Protein 1TXD (pdb70)

Secondary structure (DSSP, 8-state):
---HHHHS-HHHHTTS-HHHHHHHHHHHHHHHHHHHHHHHHHHIIIIIIIHHHHHT-S-HHHHHHHHTTHHHHHHHHHHHHHHHHHHHTT-TT------HHHHHHHHSTHHHHHHHHHHHHHHHTHHHHHHHHHHHHHH-HHHHHHHHHHHHSGGGTT--HHHHTTHHHHHHHHHHHHHHHHHHT--SHHHHHHHHHHHHHHHHHHHHHHHHHHHHHHHHHHHHHHHHEE-----HHHHT--GGGS-EEEEEEEEEESSSS-B--EEEEEESSEEEEEEEETTEEE------SEEEGGGEEEEE-----EEEEEEE-SS-EEEEEEE-SSHHHHHHHHHHHHHHHHHHHHH-

Nearest PDB structures (foldseek):
  1txd-assembly1_A  TM=1.003E+00  e=5.200E-54  Homo sapiens
  1x86-assembly4_G  TM=7.718E-01  e=5.142E-37  Homo sapiens
  3p6a-assembly2_B  TM=7.863E-01  e=1.132E-30  Homo sapiens
  3odx-assembly2_B  TM=8.035E-01  e=1.176E-29  Homo sapiens
  3odw-assembly2_B  TM=8.160E-01  e=1.329E-27  Homo sapiens

Radius of gyration: 27.42 Å; Cα contacts (8 Å, |Δi|>4): 479; chains: 1; bounding box: 71×56×65 Å

Organism: Homo sapiens (NCBI:txid9606)

CATH classification: 1.20.900.10 (+1 more: 2.30.29.30)

GO terms:
  GO:0005515 protein binding (F, IPI)
  GO:0005737 cytoplasm (C, IDA)
  GO:0001664 G protein-coupled receptor binding (F, IDA)
  GO:0007186 G protein-coupled receptor signaling pathway (P, IDA)
  GO:0005085 guanyl-nucleotide exchange factor activity (F, IDA)
  GO:0160221 Rho-activating G protein-coupled receptor signaling pathway (P, IDA)
  GO:0005085 guanyl-nucleotide exchange factor activity (F, TAS)
  GO:0005829 cytosol (C, TAS)
  GO:0051056 regulation of small GTPase mediated signal transduction (P, TAS)
  GO:0070062 extracellular exosome (C, HDA)

InterPro domains:
  IPR000219 Dbl homology domain [PF00621] (791-975)
  IPR000219 Dbl homology domain [PS50010] (787-977)
  IPR000219 Dbl homology domain [SM00325] (791-976)
  IPR000219 Dbl homology domain [cd00160] (788-975)
  IPR001331 Guanine-nucleotide dissociation stimulator, CDC24, conserved site [PS00741] (926-951)
  IPR001478 PDZ domain [PF00595] (75-145)
  IPR001478 PDZ domain [PS50106] (72-136)
  IPR001478 PDZ domain [SM00228] (80-148)
  IPR001849 Pleckstrin homology domain [PS50003] (1019-1132)
  IPR001849 Pleckstrin homology domain [SM00233] (1020-1134)
  IPR011993 PH-like domain superfamily [G3DSA:2.30.29.30] (997-1142)
  IPR015212 Regulator of G protein signalling-like domain [PF09128] (368-558)
  IPR035899 Dbl homology (DH) domain superfamily [G3DSA:1.20.900.10] (764-996)
  IPR035899 Dbl homology (DH) domain superfamily [SSF48065] (767-996)
  IPR036034 PDZ superfamily [G3DSA:2.30.42.10] (64-151)
  IPR036034 PDZ superfamily [SSF50156] (69-149)
  IPR036305 RGS domain superfamily [SSF48097] (370-558)
  IPR037801 ARHGEF12, PH domain [cd13390] (995-1132)
  IPR037884 LARG, RGS domain [cd08754] (349-570)
  IPR041020 ARHGEF1-like, PH domain [PF17838] (1005-1129)

Sequence (352 aa):
PPNWQQLVSREVLLGLKPCEIKRQEVINELFYTERAHVRTLKVLDQVFYQRVSREGILSPSELRKIFSNLEDILQLHIGLNEQMKAVRKRNETSVIDQIGEDLLTWFSGPGEEKLKHAAATFCSNQPFALEMIKSRQKKDSRFQTFVQDAESNPLCRRLQLKDIIPTQMQRLTKYPLLLDNIAKYTEWPTEREKVKKAADHCRQILNFVNQAVKEAENKQRLEDYQRRLDTSSLVEELRNLDLTKRKMIHEGPLVWKVNRDKTIDLYTLLLEDILVLLQKQDDRLVLRCTFSPVIKLSTVLVRQVATNKALFVISMSDNGAQIYELVAQTVSEKTVWQDLICRMAASVKEQS

B-factor: mean 38.57, std 18.22, range [8.93, 84.12]

Foldseek 3Di:
DQFQVVQADVVVVVVDDPLLVLLLRLLSVVLRVLVVLLLLLVLCVVLPLVVCVVVVQDDPVLSCLQCNLSVLVNVLSVVLSVLSVVQQVPDSRSRGDFCLVVLCVCQHDPNVVSLLVSLLRLQLSLVSNLVSLVVCCVPPPVSVVSQVVSCVPCSVVNPGSNRSSCSSLVVLVPQLVSLVSSLVSDDDPVRSVSSNVSSVSSVVSNVSSVVSNVQSVQLVVLVLQQVQEDEPPQVVCQSPPRLNVWTWDDWDWKKWCPDPVDIATWIWTDTLFWIATWHCDPSHTYFDDVDGRIAGLLAWDWDADPVARWIWTWGDDPVGIDTITIGDDDNVVSVVVNVVSCVSSVVVNVVD

Structure (mmCIF, N/CA/C/O backbone):
data_1TXD
#
_entry.id   1TXD
#
_cell.length_a   193.606
_cell.length_b   45.859
_cell.length_c   74.730
_cell.angle_alpha   90.00
_cell.angle_beta   107.49
_cell.angle_gamma   90.00
#
_symmetry.space_group_name_H-M   'C 1 2 1'
#
loop_
_entity.id
_entity.type
_entity.pdbx_description
1 polymer 'Rho guanine nucleotide exchange factor 12'
2 water water
#
loop_
_atom_site.group_PDB
_atom_site.id
_atom_site.type_symbol
_atom_site.label_atom_id
_atom_site.label_alt_id
_atom_site.label_comp_id
_atom_site.label_asym_id
_atom_site.label_entity_id
_atom_site.label_seq_id
_atom_site.pdbx_PDB_ins_code
_atom_site.Cartn_x
_atom_site.Cartn_y
_atom_site.Cartn_z
_atom_site.occupancy
_atom_site.B_iso_or_equiv
_atom_site.auth_seq_id
_atom_site.auth_comp_id
_atom_site.auth_asym_id
_atom_site.auth_atom_id
_atom_site.pdbx_PDB_model_num
ATOM 1 N N . PRO A 1 3 ? 55.155 28.596 5.809 1.00 74.20 766 PRO A N 1
ATOM 2 C CA . PRO A 1 3 ? 54.883 29.135 4.437 1.00 74.49 766 PRO A CA 1
ATOM 3 C C . PRO A 1 3 ? 53.388 29.456 4.223 1.00 74.95 766 PRO A C 1
ATOM 4 O O . PRO A 1 3 ? 52.582 28.960 5.021 1.00 75.12 766 PRO A O 1
ATOM 8 N N . PRO A 1 4 ? 53.027 30.273 3.218 1.00 75.42 767 PRO A N 1
ATOM 9 C CA . PRO A 1 4 ? 51.626 30.695 3.002 1.00 75.51 767 PRO A CA 1
ATOM 10 C C . PRO A 1 4 ? 50.783 29.957 1.920 1.00 75.07 767 PRO A C 1
ATOM 11 O O . PRO A 1 4 ? 49.680 29.529 2.262 1.00 75.41 767 PRO A O 1
ATOM 15 N N . ASN A 1 5 ? 51.250 29.855 0.670 1.00 74.40 768 ASN A N 1
ATOM 16 C CA . ASN A 1 5 ? 50.504 29.172 -0.408 1.00 73.66 768 ASN A CA 1
ATOM 17 C C . ASN A 1 5 ? 50.796 27.683 -0.375 1.00 72.65 768 ASN A C 1
ATOM 18 O O . ASN A 1 5 ? 51.875 27.276 0.073 1.00 73.14 768 ASN A O 1
ATOM 23 N N . TRP A 1 6 ? 49.845 26.876 -0.849 1.00 70.99 769 TRP A N 1
ATOM 24 C CA . TRP A 1 6 ? 50.009 25.423 -0.867 1.00 69.23 769 TRP A CA 1
ATOM 25 C C . TRP A 1 6 ? 50.944 24.896 -1.965 1.00 68.97 769 TRP A C 1
ATOM 26 O O . TRP A 1 6 ? 51.816 24.060 -1.694 1.00 68.76 769 TRP A O 1
ATOM 37 N N . GLN A 1 7 ? 50.718 25.349 -3.202 1.00 68.53 770 GLN A N 1
ATOM 38 C CA . GLN A 1 7 ? 51.469 24.881 -4.387 1.00 68.27 770 GLN A CA 1
ATOM 39 C C . GLN A 1 7 ? 52.947 25.303 -4.332 1.00 67.63 770 GLN A C 1
ATOM 40 O O . GLN A 1 7 ? 53.809 24.711 -5.010 1.00 66.97 770 GLN A O 1
ATOM 46 N N . GLN A 1 8 ? 53.207 26.340 -3.526 1.00 66.89 771 GLN A N 1
ATOM 47 C CA . GLN A 1 8 ? 54.556 26.774 -3.159 1.00 66.03 771 GLN A CA 1
ATOM 48 C C . GLN A 1 8 ? 55.338 25.687 -2.418 1.00 64.36 771 GLN A C 1
ATOM 49 O O . GLN A 1 8 ? 56.521 25.485 -2.694 1.00 65.08 771 GLN A O 1
ATOM 55 N N . LEU A 1 9 ? 54.695 25.014 -1.469 1.00 61.76 772 LEU A N 1
ATOM 56 C CA . LEU A 1 9 ? 55.309 23.857 -0.828 1.00 60.04 772 LEU A CA 1
ATOM 57 C C . LEU A 1 9 ? 55.738 22.852 -1.893 1.00 57.89 772 LEU A C 1
ATOM 58 O O . LEU A 1 9 ? 56.933 22.719 -2.175 1.00 58.14 772 LEU A O 1
ATOM 63 N N . VAL A 1 10 ? 54.755 22.194 -2.512 1.00 55.02 773 VAL A N 1
ATOM 64 C CA . VAL A 1 10 ? 55.008 21.006 -3.345 1.00 53.03 773 VAL A CA 1
ATOM 65 C C . VAL A 1 10 ? 55.856 21.312 -4.559 1.00 51.09 773 VAL A C 1
ATOM 66 O O . VAL A 1 10 ? 55.665 22.347 -5.208 1.00 50.86 773 VAL A O 1
ATOM 70 N N . SER A 1 11 ? 56.767 20.393 -4.876 1.00 48.79 774 SER A N 1
ATOM 71 C CA . SER A 1 11 ? 57.494 20.461 -6.134 1.00 47.24 774 SER A CA 1
ATOM 72 C C . SER A 1 11 ? 56.473 20.574 -7.283 1.00 45.87 774 SER A C 1
ATOM 73 O O . SER A 1 11 ? 55.441 19.906 -7.257 1.00 46.89 774 SER A O 1
ATOM 76 N N . ARG A 1 12 ? 56.737 21.447 -8.258 1.00 43.42 775 ARG A N 1
ATOM 77 C CA . ARG A 1 12 ? 55.857 21.618 -9.431 1.00 41.07 775 ARG A CA 1
ATOM 78 C C . ARG A 1 12 ? 55.745 20.344 -10.274 1.00 38.31 775 ARG A C 1
ATOM 79 O O . ARG A 1 12 ? 54.770 20.158 -11.005 1.00 38.41 775 ARG A O 1
ATOM 87 N N . GLU A 1 13 ? 56.753 19.482 -10.166 1.00 35.03 776 GLU A N 1
ATOM 88 C CA . GLU A 1 13 ? 56.887 18.305 -11.018 1.00 32.05 776 GLU A CA 1
ATOM 89 C C . GLU A 1 13 ? 56.166 17.082 -10.458 1.00 29.85 776 GLU A C 1
ATOM 90 O O . GLU A 1 13 ? 56.179 16.009 -11.065 1.00 29.25 776 GLU A O 1
ATOM 96 N N . VAL A 1 14 ? 55.581 17.230 -9.263 1.00 27.72 777 VAL A N 1
ATOM 97 C CA . VAL A 1 14 ? 54.749 16.174 -8.648 1.00 25.01 777 VAL A CA 1
ATOM 98 C C . VAL A 1 14 ? 53.279 16.605 -8.727 1.00 21.57 777 VAL A C 1
ATOM 99 O O . VAL A 1 14 ? 52.363 15.771 -8.749 1.00 18.80 777 VAL A O 1
ATOM 103 N N . LEU A 1 15 ? 53.096 17.922 -8.795 1.00 18.50 778 LEU A N 1
ATOM 104 C CA . LEU A 1 15 ? 51.825 18.568 -9.072 1.00 17.47 778 LEU A CA 1
ATOM 105 C C . LEU A 1 15 ? 51.274 18.202 -10.446 1.00 14.26 778 LEU A C 1
ATOM 106 O O . LEU A 1 15 ? 50.063 18.251 -10.676 1.00 13.03 778 LEU A O 1
ATOM 111 N N . LEU A 1 16 ? 52.171 17.886 -11.365 1.00 12.71 779 LEU A N 1
ATOM 112 C CA . LEU A 1 16 ? 51.776 17.513 -12.735 1.00 12.94 779 LEU A CA 1
ATOM 113 C C . LEU A 1 16 ? 50.969 16.250 -12.708 1.00 10.40 779 LEU A C 1
ATOM 114 O O . LEU A 1 16 ? 50.071 16.070 -13.509 1.00 9.24 779 LEU A O 1
ATOM 119 N N . GLY A 1 17 ? 51.311 15.393 -11.758 1.00 10.44 780 GLY A N 1
ATOM 120 C CA . GLY A 1 17 ? 50.684 14.104 -11.605 1.00 10.47 780 GLY A CA 1
ATOM 121 C C . GLY A 1 17 ? 49.373 14.090 -10.849 1.00 10.05 780 GLY A C 1
ATOM 122 O O . GLY A 1 17 ? 48.694 13.098 -10.887 1.00 9.91 780 GLY A O 1
ATOM 123 N N . LEU A 1 18 ? 49.004 15.173 -10.186 1.00 10.40 781 LEU A N 1
ATOM 124 C CA . LEU A 1 18 ? 47.770 15.199 -9.428 1.00 11.89 781 LEU A CA 1
ATOM 125 C C . LEU A 1 18 ? 46.585 15.564 -10.274 1.00 11.80 781 LEU A C 1
ATOM 126 O O . LEU A 1 18 ? 46.668 16.430 -11.137 1.00 8.93 781 LEU A O 1
ATOM 131 N N . LYS A 1 19 ? 45.462 14.924 -9.988 1.00 13.28 782 LYS A N 1
ATOM 132 C CA . LYS A 1 19 ? 44.183 15.293 -10.599 1.00 15.55 782 LYS A CA 1
ATOM 133 C C . LYS A 1 19 ? 43.840 16.744 -10.225 1.00 14.73 782 LYS A C 1
ATOM 134 O O . LYS A 1 19 ? 44.191 17.198 -9.121 1.00 13.04 782 LYS A O 1
ATOM 140 N N . PRO A 1 20 ? 43.155 17.460 -11.117 1.00 14.72 783 PRO A N 1
ATOM 141 C CA . PRO A 1 20 ? 42.628 18.799 -10.790 1.00 16.45 783 PRO A CA 1
ATOM 142 C C . PRO A 1 20 ? 41.801 18.825 -9.491 1.00 17.52 783 PRO A C 1
ATOM 143 O O . PRO A 1 20 ? 42.065 19.615 -8.592 1.00 16.34 783 PRO A O 1
ATOM 147 N N . CYS A 1 21 ? 40.843 17.918 -9.363 1.00 19.86 784 CYS A N 1
ATOM 148 C CA . CYS A 1 21 ? 40.046 17.843 -8.146 1.00 21.84 784 CYS A CA 1
ATOM 149 C C . CYS A 1 21 ? 40.911 17.595 -6.919 1.00 20.84 784 CYS A C 1
ATOM 150 O O . CYS A 1 21 ? 40.595 18.046 -5.824 1.00 20.05 784 CYS A O 1
ATOM 153 N N . GLU A 1 22 ? 42.009 16.884 -7.094 1.00 20.07 785 GLU A N 1
ATOM 154 C CA . GLU A 1 22 ? 42.926 16.619 -5.988 1.00 20.36 785 GLU A CA 1
ATOM 155 C C . GLU A 1 22 ? 43.731 17.865 -5.618 1.00 19.49 785 GLU A C 1
ATOM 156 O O . GLU A 1 22 ? 44.092 18.073 -4.460 1.00 19.97 785 GLU A O 1
ATOM 162 N N . ILE A 1 23 ? 43.985 18.732 -6.583 1.00 18.72 786 ILE A N 1
ATOM 163 C CA . ILE A 1 23 ? 44.611 20.014 -6.278 1.00 18.66 786 ILE A CA 1
ATOM 164 C C . ILE A 1 23 ? 43.661 20.902 -5.450 1.00 19.58 786 ILE A C 1
ATOM 165 O O . ILE A 1 23 ? 44.109 21.568 -4.526 1.00 17.03 786 ILE A O 1
ATOM 170 N N . LYS A 1 24 ? 42.364 20.878 -5.771 1.00 20.82 787 LYS A N 1
ATOM 171 C CA . LYS A 1 24 ? 41.369 21.675 -5.054 1.00 21.77 787 LYS A CA 1
ATOM 172 C C . LYS A 1 24 ? 41.237 21.178 -3.624 1.00 21.38 787 LYS A C 1
ATOM 173 O O . LYS A 1 24 ? 41.178 21.990 -2.703 1.00 20.84 787 LYS A O 1
ATOM 179 N N . ARG A 1 25 ? 41.196 19.856 -3.446 1.00 20.57 788 ARG A N 1
ATOM 180 C CA . ARG A 1 25 ? 41.189 19.233 -2.122 1.00 21.49 788 ARG A CA 1
ATOM 181 C C . ARG A 1 25 ? 42.351 19.767 -1.296 1.00 21.64 788 ARG A C 1
ATOM 182 O O . ARG A 1 25 ? 42.167 20.089 -0.110 1.00 21.35 788 ARG A O 1
ATOM 190 N N . GLN A 1 26 ? 43.530 19.901 -1.905 1.00 20.04 789 GLN A N 1
ATOM 191 C CA . GLN A 1 26 ? 44.697 20.268 -1.122 1.00 21.27 789 GLN A CA 1
ATOM 192 C C . GLN A 1 26 ? 44.566 21.704 -0.708 1.00 22.59 789 GLN A C 1
ATOM 193 O O . GLN A 1 26 ? 44.952 22.067 0.394 1.00 22.16 789 GLN A O 1
ATOM 199 N N . GLU A 1 27 ? 44.049 22.509 -1.619 1.00 22.58 790 GLU A N 1
ATOM 200 C CA . GLU A 1 27 ? 43.916 23.926 -1.390 1.00 24.76 790 GLU A CA 1
ATOM 201 C C . GLU A 1 27 ? 42.967 24.196 -0.224 1.00 23.34 790 GLU A C 1
ATOM 202 O O . GLU A 1 27 ? 43.247 25.047 0.586 1.00 24.30 790 GLU A O 1
ATOM 208 N N . VAL A 1 28 ? 41.854 23.478 -0.159 1.00 23.24 791 VAL A N 1
ATOM 209 C CA . VAL A 1 28 ? 40.891 23.650 0.905 1.00 23.22 791 VAL A CA 1
ATOM 210 C C . VAL A 1 28 ? 41.334 23.023 2.239 1.00 24.61 791 VAL A C 1
ATOM 211 O O . VAL A 1 28 ? 40.979 23.549 3.292 1.00 26.65 791 VAL A O 1
ATOM 215 N N . ILE A 1 29 ? 42.115 21.942 2.226 1.00 23.89 792 ILE A N 1
ATOM 216 C CA . ILE A 1 29 ? 42.706 21.469 3.467 1.00 24.87 792 ILE A CA 1
ATOM 217 C C . ILE A 1 29 ? 43.685 22.530 3.969 1.00 26.34 792 ILE A C 1
ATOM 218 O O . ILE A 1 29 ? 43.847 22.743 5.171 1.00 26.92 792 ILE A O 1
ATOM 223 N N . ASN A 1 30 ? 44.360 23.178 3.042 1.00 26.88 793 ASN A N 1
ATOM 224 C CA . ASN A 1 30 ? 45.349 24.169 3.410 1.00 27.61 793 ASN A CA 1
ATOM 225 C C . ASN A 1 30 ? 44.751 25.461 3.938 1.00 26.10 793 ASN A C 1
ATOM 226 O O . ASN A 1 30 ? 45.400 26.153 4.716 1.00 24.32 793 ASN A O 1
ATOM 231 N N . GLU A 1 31 ? 43.531 25.763 3.488 1.00 24.34 794 GLU A N 1
ATOM 232 C CA . GLU A 1 31 ? 42.767 26.866 3.992 1.00 24.60 794 GLU A CA 1
ATOM 233 C C . GLU A 1 31 ? 42.418 26.636 5.475 1.00 23.76 794 GLU A C 1
ATOM 234 O O . GLU A 1 31 ? 42.461 27.571 6.249 1.00 22.98 794 GLU A O 1
ATOM 240 N N . LEU A 1 32 ? 42.062 25.405 5.838 1.00 21.31 795 LEU A N 1
ATOM 241 C CA . LEU A 1 32 ? 41.715 25.067 7.180 1.00 21.73 795 LEU A CA 1
ATOM 242 C C . LEU A 1 32 ? 42.955 25.220 8.040 1.00 21.75 795 LEU A C 1
ATOM 243 O O . LEU A 1 32 ? 42.905 25.925 9.062 1.00 19.66 795 LEU A O 1
ATOM 248 N N . PHE A 1 33 ? 44.071 24.656 7.590 1.00 20.14 796 PHE A N 1
ATOM 249 C CA . PHE A 1 33 ? 45.295 24.772 8.353 1.00 22.69 796 PHE A CA 1
ATOM 250 C C . PHE A 1 33 ? 45.754 26.224 8.502 1.00 23.01 796 PHE A C 1
ATOM 251 O O . PHE A 1 33 ? 46.007 26.644 9.604 1.00 23.61 796 PHE A O 1
ATOM 259 N N . TYR A 1 34 ? 45.806 26.978 7.403 1.00 23.06 797 TYR A N 1
ATOM 260 C CA . TYR A 1 34 ? 46.328 28.323 7.385 1.00 24.40 797 TYR A CA 1
ATOM 261 C C . TYR A 1 34 ? 45.524 29.298 8.272 1.00 22.45 797 TYR A C 1
ATOM 262 O O . TYR A 1 34 ? 46.115 30.103 8.965 1.00 21.36 797 TYR A O 1
ATOM 271 N N . THR A 1 35 ? 44.196 29.240 8.202 1.00 20.53 798 THR A N 1
ATOM 272 C CA . THR A 1 35 ? 43.348 30.146 8.950 1.00 20.93 798 THR A CA 1
ATOM 273 C C . THR A 1 35 ? 43.323 29.719 10.414 1.00 20.93 798 THR A C 1
ATOM 274 O O . THR A 1 35 ? 43.001 30.521 11.249 1.00 19.35 798 THR A O 1
ATOM 278 N N . GLU A 1 36 ? 43.664 28.456 10.715 1.00 21.74 799 GLU A N 1
ATOM 279 C CA . GLU A 1 36 ? 43.908 28.062 12.100 1.00 21.94 799 GLU A CA 1
ATOM 280 C C . GLU A 1 36 ? 45.166 28.710 12.636 1.00 22.50 799 GLU A C 1
ATOM 281 O O . GLU A 1 36 ? 45.196 29.104 13.814 1.00 19.44 799 GLU A O 1
ATOM 287 N N . ARG A 1 37 ? 46.211 28.812 11.813 1.00 23.17 800 ARG A N 1
ATOM 288 C CA . ARG A 1 37 ? 47.443 29.477 12.269 1.00 25.06 800 ARG A CA 1
ATOM 289 C C . ARG A 1 37 ? 47.185 30.992 12.504 1.00 24.29 800 ARG A C 1
ATOM 290 O O . ARG A 1 37 ? 47.617 31.571 13.487 1.00 21.57 800 ARG A O 1
ATOM 298 N N . ALA A 1 38 ? 46.436 31.600 11.591 1.00 24.67 801 ALA A N 1
ATOM 299 C CA . ALA A 1 38 ? 46.035 32.996 11.708 1.00 24.15 801 ALA A CA 1
ATOM 300 C C . ALA A 1 38 ? 45.268 33.198 13.024 1.00 23.91 801 ALA A C 1
ATOM 301 O O . ALA A 1 38 ? 45.511 34.161 13.754 1.00 21.40 801 ALA A O 1
ATOM 303 N N . HIS A 1 39 ? 44.352 32.270 13.297 1.00 23.94 802 HIS A N 1
ATOM 304 C CA . HIS A 1 39 ? 43.545 32.316 14.515 1.00 24.59 802 HIS A CA 1
ATOM 305 C C . HIS A 1 39 ? 44.356 32.288 15.798 1.00 22.37 802 HIS A C 1
ATOM 306 O O . HIS A 1 39 ? 44.128 33.078 16.713 1.00 22.06 802 HIS A O 1
ATOM 313 N N . VAL A 1 40 ? 45.251 31.327 15.862 1.00 23.02 803 VAL A N 1
ATOM 314 C CA . VAL A 1 40 ? 46.223 31.242 16.935 1.00 21.98 803 VAL A CA 1
ATOM 315 C C . VAL A 1 40 ? 46.958 32.535 17.169 1.00 22.88 803 VAL A C 1
ATOM 316 O O . VAL A 1 40 ? 47.175 32.934 18.323 1.00 22.92 803 VAL A O 1
ATOM 320 N N . ARG A 1 41 ? 47.390 33.162 16.087 1.00 22.83 804 ARG A N 1
ATOM 321 C CA . ARG A 1 41 ? 48.170 34.401 16.138 1.00 22.63 804 ARG A CA 1
ATOM 322 C C . ARG A 1 41 ? 47.390 35.560 16.748 1.00 20.26 804 ARG A C 1
ATOM 323 O O . ARG A 1 41 ? 47.959 36.373 17.430 1.00 16.31 804 ARG A O 1
ATOM 331 N N . THR A 1 42 ? 46.099 35.626 16.422 1.00 18.17 805 THR A N 1
ATOM 332 C CA . THR A 1 42 ? 45.143 36.562 16.939 1.00 19.92 805 THR A CA 1
ATOM 333 C C . THR A 1 42 ? 44.974 36.379 18.446 1.00 20.87 805 THR A C 1
ATOM 334 O O . THR A 1 42 ? 44.984 37.360 19.250 1.00 17.18 805 THR A O 1
ATOM 338 N N . LEU A 1 43 ? 44.878 35.108 18.844 1.00 19.43 806 LEU A N 1
ATOM 339 C CA . LEU A 1 43 ? 44.674 34.805 20.235 1.00 19.15 806 LEU A CA 1
ATOM 340 C C . LEU A 1 43 ? 45.956 35.175 21.018 1.00 16.78 806 LEU A C 1
ATOM 341 O O . LEU A 1 43 ? 45.856 35.672 22.156 1.00 16.73 806 LEU A O 1
ATOM 346 N N . LYS A 1 44 ? 47.112 34.970 20.443 1.00 17.82 807 LYS A N 1
ATOM 347 C CA . LYS A 1 44 ? 48.365 35.436 21.098 1.00 19.16 807 LYS A CA 1
ATOM 348 C C . LYS A 1 44 ? 48.443 36.978 21.211 1.00 19.69 807 LYS A C 1
ATOM 349 O O . LYS A 1 44 ? 49.077 37.455 22.147 1.00 20.15 807 LYS A O 1
ATOM 355 N N . VAL A 1 45 ? 47.764 37.735 20.330 1.00 19.87 808 VAL A N 1
ATOM 356 C CA . VAL A 1 45 ? 47.613 39.190 20.496 1.00 22.40 808 VAL A CA 1
ATOM 357 C C . VAL A 1 45 ? 46.776 39.511 21.730 1.00 21.82 808 VAL A C 1
ATOM 358 O O . VAL A 1 45 ? 47.255 40.264 22.542 1.00 23.28 808 VAL A O 1
ATOM 362 N N . LEU A 1 46 ? 45.524 39.011 21.860 1.00 21.72 809 LEU A N 1
ATOM 363 C CA . LEU A 1 46 ? 44.779 39.176 23.105 1.00 18.69 809 LEU A CA 1
ATOM 364 C C . LEU A 1 46 ? 45.679 38.891 24.282 1.00 18.73 809 LEU A C 1
ATOM 365 O O . LEU A 1 46 ? 45.713 39.655 25.268 1.00 21.06 809 LEU A O 1
ATOM 370 N N . ASP A 1 47 ? 46.232 37.717 24.248 1.00 14.42 810 ASP A N 1
ATOM 371 C CA . ASP A 1 47 ? 47.074 37.250 25.392 1.00 19.83 810 ASP A CA 1
ATOM 372 C C . ASP A 1 47 ? 48.231 38.154 25.637 1.00 18.91 810 ASP A C 1
ATOM 373 O O . ASP A 1 47 ? 48.509 38.491 26.800 1.00 23.54 810 ASP A O 1
ATOM 378 N N . GLN A 1 48 ? 48.974 38.511 24.618 1.00 21.01 811 GLN A N 1
ATOM 379 C CA . GLN A 1 48 ? 50.314 39.096 24.908 1.00 23.30 811 GLN A CA 1
ATOM 380 C C . GLN A 1 48 ? 50.211 40.617 25.077 1.00 24.24 811 GLN A C 1
ATOM 381 O O . GLN A 1 48 ? 50.856 41.201 25.958 1.00 21.73 811 GLN A O 1
ATOM 387 N N . VAL A 1 49 ? 49.327 41.236 24.289 1.00 24.43 812 VAL A N 1
ATOM 388 C CA . VAL A 1 49 ? 49.228 42.692 24.292 1.00 24.22 812 VAL A CA 1
ATOM 389 C C . VAL A 1 49 ? 48.363 43.172 25.468 1.00 24.47 812 VAL A C 1
ATOM 390 O O . VAL A 1 49 ? 48.728 44.169 26.085 1.00 21.68 812 VAL A O 1
ATOM 394 N N . PHE A 1 50 ? 47.283 42.414 25.785 1.00 23.03 813 PHE A N 1
ATOM 395 C CA . PHE A 1 50 ? 46.306 42.762 26.769 1.00 21.36 813 PHE A CA 1
ATOM 396 C C . PHE A 1 50 ? 46.439 42.007 28.070 1.00 20.18 813 PHE A C 1
ATOM 397 O O . PHE A 1 50 ? 46.674 42.632 29.092 1.00 20.79 813 PHE A O 1
ATOM 405 N N . TYR A 1 51 ? 46.229 40.687 28.057 1.00 19.48 814 TYR A N 1
ATOM 406 C CA . TYR A 1 51 ? 45.982 39.962 29.272 1.00 18.37 814 TYR A CA 1
ATOM 407 C C . TYR A 1 51 ? 47.269 39.900 30.077 1.00 19.52 814 TYR A C 1
ATOM 408 O O . TYR A 1 51 ? 47.291 40.273 31.253 1.00 20.33 814 TYR A O 1
ATOM 417 N N . GLN A 1 52 ? 48.326 39.451 29.456 1.00 18.77 815 GLN A N 1
ATOM 418 C CA . GLN A 1 52 ? 49.607 39.278 30.209 1.00 19.53 815 GLN A CA 1
ATOM 419 C C . GLN A 1 52 ? 50.067 40.628 30.784 1.00 20.53 815 GLN A C 1
ATOM 420 O O . GLN A 1 52 ? 50.321 40.733 31.965 1.00 24.59 815 GLN A O 1
ATOM 426 N N . ARG A 1 53 ? 50.137 41.668 29.965 1.00 22.18 816 ARG A N 1
ATOM 427 C CA . ARG A 1 53 ? 50.512 43.022 30.426 1.00 24.51 816 ARG A CA 1
ATOM 428 C C . ARG A 1 53 ? 49.666 43.593 31.587 1.00 23.09 816 ARG A C 1
ATOM 429 O O . ARG A 1 53 ? 50.205 44.045 32.582 1.00 19.92 816 ARG A O 1
ATOM 437 N N . VAL A 1 54 ? 48.339 43.580 31.458 1.00 20.99 817 VAL A N 1
ATOM 438 C CA . VAL A 1 54 ? 47.490 44.135 32.485 1.00 22.47 817 VAL A CA 1
ATOM 439 C C . VAL A 1 54 ? 47.591 43.365 33.783 1.00 24.01 817 VAL A C 1
ATOM 440 O O . VAL A 1 54 ? 47.484 43.920 34.857 1.00 23.43 817 VAL A O 1
ATOM 444 N N . SER A 1 55 ? 47.756 42.062 33.673 1.00 26.81 818 SER A N 1
ATOM 445 C CA . SER A 1 55 ? 47.861 41.212 34.827 1.00 29.92 818 SER A CA 1
ATOM 446 C C . SER A 1 55 ? 49.177 41.600 35.525 1.00 31.27 818 SER A C 1
ATOM 447 O O . SER A 1 55 ? 49.206 41.799 36.731 1.00 31.56 818 SER A O 1
ATOM 450 N N . ARG A 1 56 ? 50.230 41.808 34.764 1.00 32.05 819 ARG A N 1
ATOM 451 C CA . ARG A 1 56 ? 51.507 42.224 35.375 1.00 35.40 819 ARG A CA 1
ATOM 452 C C . ARG A 1 56 ? 51.406 43.607 36.020 1.00 35.90 819 ARG A C 1
ATOM 453 O O . ARG A 1 56 ? 52.068 43.861 37.002 1.00 36.82 819 ARG A O 1
ATOM 461 N N . GLU A 1 57 ? 50.586 44.504 35.473 1.00 36.79 820 GLU A N 1
ATOM 462 C CA . GLU A 1 57 ? 50.525 45.866 36.016 1.00 36.71 820 GLU A CA 1
ATOM 463 C C . GLU A 1 57 ? 49.663 45.878 37.278 1.00 34.79 820 GLU A C 1
ATOM 464 O O . GLU A 1 57 ? 49.766 46.765 38.094 1.00 31.77 820 GLU A O 1
ATOM 470 N N . GLY A 1 58 ? 48.822 44.864 37.442 1.00 34.39 821 GLY A N 1
ATOM 471 C CA . GLY A 1 58 ? 48.008 44.748 38.649 1.00 33.63 821 GLY A CA 1
ATOM 472 C C . GLY A 1 58 ? 46.873 45.738 38.751 1.00 31.62 821 GLY A C 1
ATOM 473 O O . GLY A 1 58 ? 46.395 45.969 39.847 1.00 30.39 821 GLY A O 1
ATOM 474 N N . ILE A 1 59 ? 46.447 46.280 37.607 1.00 31.64 822 ILE A N 1
ATOM 475 C CA . ILE A 1 59 ? 45.386 47.276 37.494 1.00 31.63 822 ILE A CA 1
ATOM 476 C C . ILE A 1 59 ? 44.006 46.700 37.814 1.00 29.72 822 ILE A C 1
ATOM 477 O O . ILE A 1 59 ? 43.159 47.427 38.344 1.00 27.19 822 ILE A O 1
ATOM 482 N N . LEU A 1 60 ? 43.762 45.461 37.361 1.00 28.08 823 LEU A N 1
ATOM 483 C CA . LEU A 1 60 ? 42.525 44.755 37.616 1.00 26.90 823 LEU A CA 1
ATOM 484 C C . LEU A 1 60 ? 42.603 43.797 38.794 1.00 25.01 823 LEU A C 1
ATOM 485 O O . LEU A 1 60 ? 43.641 43.271 39.150 1.00 26.90 823 LEU A O 1
ATOM 490 N N . SER A 1 61 ? 41.466 43.623 39.424 1.00 24.19 824 SER A N 1
ATOM 491 C CA . SER A 1 61 ? 41.292 42.658 40.525 1.00 23.09 824 SER A CA 1
ATOM 492 C C . SER A 1 61 ? 41.159 41.250 39.963 1.00 21.51 824 SER A C 1
ATOM 493 O O . SER A 1 61 ? 40.883 41.107 38.764 1.00 23.90 824 SER A O 1
ATOM 496 N N . PRO A 1 62 ? 41.250 40.221 40.814 1.00 20.44 825 PRO A N 1
ATOM 497 C CA . PRO A 1 62 ? 41.023 38.851 40.364 1.00 21.46 825 PRO A CA 1
ATOM 498 C C . PRO A 1 62 ? 39.663 38.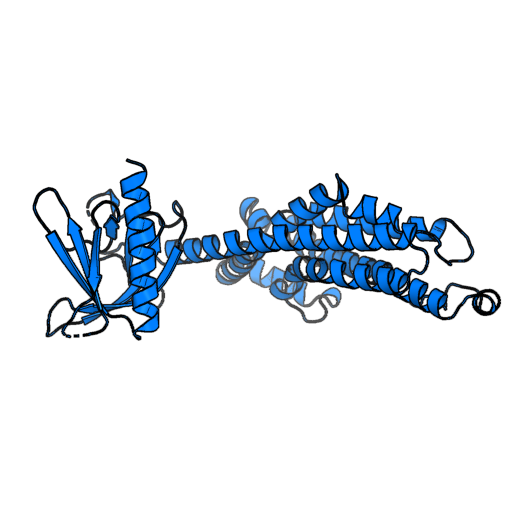730 39.674 1.00 19.76 825 PRO A C 1
ATOM 499 O O . PRO A 1 62 ? 39.603 38.152 38.617 1.00 22.75 825 PRO A O 1
ATOM 503 N N . SER A 1 63 ? 38.629 39.397 40.170 1.00 19.76 826 SER A N 1
ATOM 504 C CA . SER A 1 63 ? 37.292 39.228 39.590 1.00 18.69 826 SER A CA 1
ATOM 505 C C . SER A 1 63 ? 37.074 39.978 38.254 1.00 19.41 826 SER A C 1
ATOM 506 O O . SER A 1 63 ? 36.348 39.532 37.367 1.00 20.95 826 SER A O 1
ATOM 509 N N . GLU A 1 64 ? 37.687 41.147 38.133 1.00 19.80 827 GLU A N 1
ATOM 510 C CA . GLU A 1 64 ? 37.668 41.936 36.899 1.00 18.01 827 GLU A CA 1
ATOM 511 C C . GLU A 1 64 ? 38.403 41.226 35.808 1.00 18.73 827 GLU A C 1
ATOM 512 O O . GLU A 1 64 ? 37.912 41.200 34.727 1.00 16.29 827 GLU A O 1
ATOM 518 N N . LEU A 1 65 ? 39.666 40.779 36.057 1.00 20.81 828 LEU A N 1
ATOM 519 C CA . LEU A 1 65 ? 40.334 39.853 35.169 1.00 22.15 828 LEU A CA 1
ATOM 520 C C . LEU A 1 65 ? 39.452 38.710 34.621 1.00 23.12 828 LEU A C 1
ATOM 521 O O . LEU A 1 65 ? 39.436 38.433 33.389 1.00 20.17 828 LEU A O 1
ATOM 526 N N . ARG A 1 66 ? 38.803 38.016 35.541 1.00 22.08 829 ARG A N 1
ATOM 527 C CA . ARG A 1 66 ? 37.921 36.915 35.205 1.00 22.49 829 ARG A CA 1
ATOM 528 C C . ARG A 1 66 ? 36.747 37.342 34.406 1.00 22.08 829 ARG A C 1
ATOM 529 O O . ARG A 1 66 ? 36.390 36.675 33.429 1.00 20.26 829 ARG A O 1
ATOM 537 N N . LYS A 1 67 ? 36.176 38.482 34.761 1.00 20.92 830 LYS A N 1
ATOM 538 C CA . LYS A 1 67 ? 35.011 38.947 34.025 1.00 22.33 830 LYS A CA 1
ATOM 539 C C . LYS A 1 67 ? 35.462 39.444 32.615 1.00 21.86 830 LYS A C 1
ATOM 540 O O . LYS A 1 67 ? 34.695 39.343 31.696 1.00 15.11 830 LYS A O 1
ATOM 546 N N . ILE A 1 68 ? 36.721 39.899 32.434 1.00 19.79 831 ILE A N 1
ATOM 547 C CA . ILE A 1 68 ? 37.094 40.452 31.091 1.00 21.09 831 ILE A CA 1
ATOM 548 C C . ILE A 1 68 ? 37.617 39.341 30.118 1.00 21.17 831 ILE A C 1
ATOM 549 O O . ILE A 1 68 ? 37.088 39.200 29.014 1.00 22.04 831 ILE A O 1
ATOM 554 N N . PHE A 1 69 ? 38.497 38.499 30.639 1.00 18.17 832 PHE A N 1
ATOM 555 C CA . PHE A 1 69 ? 39.263 37.495 29.892 1.00 20.45 832 PHE A CA 1
ATOM 556 C C . PHE A 1 69 ? 38.916 36.041 30.111 1.00 20.20 832 PHE A C 1
ATOM 557 O O . PHE A 1 69 ? 39.357 35.173 29.342 1.00 21.16 832 PHE A O 1
ATOM 565 N N . SER A 1 70 ? 38.212 35.751 31.209 1.00 20.20 833 SER A N 1
ATOM 566 C CA . SER A 1 70 ? 37.719 34.408 31.536 1.00 15.82 833 SER A CA 1
ATOM 567 C C . SER A 1 70 ? 38.735 33.360 31.211 1.00 15.15 833 SER A C 1
ATOM 568 O O . SER A 1 70 ? 39.906 33.323 31.773 1.00 14.22 833 SER A O 1
ATOM 571 N N . ASN A 1 71 ? 38.346 32.481 30.309 1.00 19.38 834 ASN A N 1
ATOM 572 C CA . ASN A 1 71 ? 39.145 31.296 29.965 1.00 19.23 834 ASN A CA 1
ATOM 573 C C . ASN A 1 71 ? 39.913 31.485 28.677 1.00 19.72 834 ASN A C 1
ATOM 574 O O . ASN A 1 71 ? 40.148 30.535 27.999 1.00 19.07 834 ASN A O 1
ATOM 579 N N . LEU A 1 72 ? 40.345 32.718 28.394 1.00 19.68 835 LEU A N 1
ATOM 580 C CA . LEU A 1 72 ? 41.325 32.994 27.346 1.00 21.05 835 LEU A CA 1
ATOM 581 C C . LEU A 1 72 ? 42.537 32.003 27.333 1.00 20.01 835 LEU A C 1
ATOM 582 O O . LEU A 1 72 ? 42.920 31.492 26.282 1.00 15.55 835 LEU A O 1
ATOM 587 N N . GLU A 1 73 ? 43.074 31.721 28.484 1.00 20.85 836 GLU A N 1
ATOM 588 C CA . GLU A 1 73 ? 44.235 30.794 28.612 1.00 24.57 836 GLU A CA 1
ATOM 589 C C . GLU A 1 73 ? 43.890 29.395 27.962 1.00 25.78 836 GLU A C 1
ATOM 590 O O . GLU A 1 73 ? 44.686 28.827 27.231 1.00 25.02 836 GLU A O 1
ATOM 596 N N . ASP A 1 74 ? 42.672 28.899 28.178 1.00 23.64 837 ASP A N 1
ATOM 597 C CA . ASP A 1 74 ? 42.332 27.567 27.655 1.00 22.75 837 ASP A CA 1
ATOM 598 C C . ASP A 1 74 ? 41.956 27.616 26.195 1.00 19.75 837 ASP A C 1
ATOM 599 O O . ASP A 1 74 ? 42.218 26.690 25.467 1.00 16.57 837 ASP A O 1
ATOM 604 N N . ILE A 1 75 ? 41.333 28.666 25.722 1.00 22.77 838 ILE A N 1
ATOM 605 C CA . ILE A 1 75 ? 41.019 28.667 24.278 1.00 23.99 838 ILE A CA 1
ATOM 606 C C . ILE A 1 75 ? 42.331 28.862 23.532 1.00 21.82 838 ILE A C 1
ATOM 607 O O . ILE A 1 75 ? 42.555 28.288 22.480 1.00 22.16 838 ILE A O 1
ATOM 612 N N . LEU A 1 76 ? 43.217 29.643 24.101 1.00 21.79 839 LEU A N 1
ATOM 613 C CA . LEU A 1 76 ? 44.564 29.717 23.584 1.00 21.89 839 LEU A CA 1
ATOM 614 C C . LEU A 1 76 ? 45.264 28.369 23.454 1.00 20.75 839 LEU A C 1
ATOM 615 O O . LEU A 1 76 ? 45.738 28.069 22.353 1.00 17.56 839 LEU A O 1
ATOM 620 N N . GLN A 1 77 ? 45.427 27.625 24.561 1.00 21.48 840 GLN A N 1
ATOM 621 C CA . GLN A 1 77 ? 46.145 26.318 24.558 1.00 21.60 840 GLN A CA 1
ATOM 622 C C . GLN A 1 77 ? 45.412 25.320 23.621 1.00 19.29 840 GLN A C 1
ATOM 623 O O . GLN A 1 77 ? 46.020 24.587 22.917 1.00 18.88 840 GLN A O 1
ATOM 629 N N . LEU A 1 78 ? 44.093 25.375 23.567 1.00 16.31 841 LEU A N 1
ATOM 630 C CA . LEU A 1 78 ? 43.330 24.523 22.704 1.00 18.33 841 LEU A CA 1
ATOM 631 C C . LEU A 1 78 ? 43.660 24.688 21.210 1.00 18.25 841 LEU A C 1
ATOM 632 O O . LEU A 1 78 ? 43.989 23.702 20.506 1.00 16.89 841 LEU A O 1
ATOM 637 N N . HIS A 1 79 ? 43.663 25.931 20.761 1.00 17.21 842 HIS A N 1
ATOM 638 C CA . HIS A 1 79 ? 43.949 26.295 19.374 1.00 17.82 842 HIS A CA 1
ATOM 639 C C . HIS A 1 79 ? 45.434 26.152 19.020 1.00 19.60 842 HIS A C 1
ATOM 640 O O . HIS A 1 79 ? 45.750 25.707 17.889 1.00 21.73 842 HIS A O 1
ATOM 647 N N . ILE A 1 80 ? 46.344 26.412 19.950 1.00 16.68 843 ILE A N 1
ATOM 648 C CA . ILE A 1 80 ? 47.738 25.997 19.720 1.00 17.26 843 ILE A CA 1
ATOM 649 C C . ILE A 1 80 ? 47.866 24.441 19.544 1.00 20.60 843 ILE A C 1
ATOM 650 O O . ILE A 1 80 ? 48.546 23.986 18.619 1.00 19.85 843 ILE A O 1
ATOM 655 N N . GLY A 1 81 ? 47.237 23.634 20.416 1.00 19.25 844 GLY A N 1
ATOM 656 C CA . GLY A 1 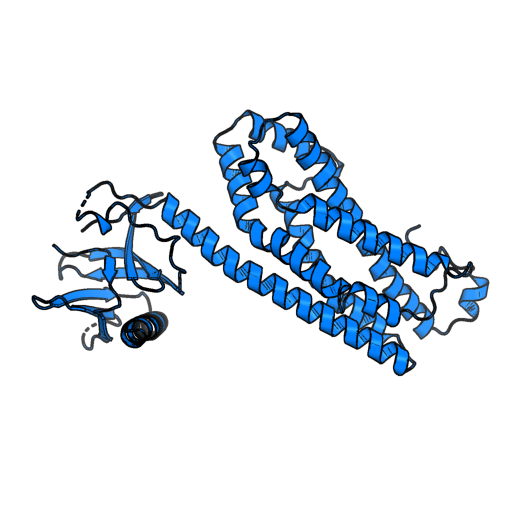81 ? 47.303 22.185 20.274 1.00 19.07 844 GLY A CA 1
ATOM 657 C C . GLY A 1 81 ? 46.711 21.712 18.949 1.00 20.32 844 GLY A C 1
ATOM 658 O O . GLY A 1 81 ? 47.231 20.850 18.315 1.00 19.31 844 GLY A O 1
ATOM 659 N N . LEU A 1 82 ? 45.610 22.324 18.537 1.00 20.36 845 LEU A N 1
ATOM 660 C CA . LEU A 1 82 ? 44.941 21.960 17.323 1.00 21.66 845 LEU A CA 1
ATOM 661 C C . LEU A 1 82 ? 45.824 22.300 16.122 1.00 24.11 845 LEU A C 1
ATOM 662 O O . LEU A 1 82 ? 45.968 21.489 15.182 1.00 22.74 845 LEU A O 1
ATOM 667 N N . ASN A 1 83 ? 46.407 23.500 16.162 1.00 24.41 846 ASN A N 1
ATOM 668 C CA . ASN A 1 83 ? 47.363 23.948 15.181 1.00 25.74 846 ASN A CA 1
ATOM 669 C C . ASN A 1 83 ? 48.585 23.028 15.106 1.00 26.30 846 ASN A C 1
ATOM 670 O O . ASN A 1 83 ? 49.072 22.781 14.046 1.00 24.84 846 ASN A O 1
ATOM 675 N N . GLU A 1 84 ? 49.072 22.524 16.231 1.00 27.84 847 GLU A N 1
ATOM 676 C CA . GLU A 1 84 ? 50.209 21.624 16.223 1.00 28.70 847 GLU A CA 1
ATOM 677 C C . GLU A 1 84 ? 49.836 20.284 15.562 1.00 28.25 847 GLU A C 1
ATOM 678 O O . GLU A 1 84 ? 50.656 19.695 14.867 1.00 26.85 847 GLU A O 1
ATOM 684 N N . GLN A 1 85 ? 48.595 19.831 15.744 1.00 27.94 848 GLN A N 1
ATOM 685 C CA . GLN A 1 85 ? 48.156 18.564 15.185 1.00 27.82 848 GLN A CA 1
ATOM 686 C C . GLN A 1 85 ? 47.999 18.733 13.670 1.00 27.25 848 GLN A C 1
ATOM 687 O O . GLN A 1 85 ? 48.210 17.804 12.907 1.00 27.31 848 GLN A O 1
ATOM 693 N N . MET A 1 86 ? 47.638 19.925 13.242 1.00 25.89 849 MET A N 1
ATOM 694 C CA . MET A 1 86 ? 47.510 20.204 11.817 1.00 25.87 849 MET A CA 1
ATOM 695 C C . MET A 1 86 ? 48.903 20.220 11.200 1.00 27.03 849 MET A C 1
ATOM 696 O O . MET A 1 86 ? 49.124 19.587 10.161 1.00 24.77 849 MET A O 1
ATOM 701 N N . LYS A 1 87 ? 49.851 20.874 11.875 1.00 28.74 850 LYS A N 1
ATOM 702 C CA . LYS A 1 87 ? 51.253 20.856 11.435 1.00 30.95 850 LYS A CA 1
ATOM 703 C C . LYS A 1 87 ? 51.789 19.428 11.247 1.00 31.48 850 LYS A C 1
ATOM 704 O O . LYS A 1 87 ? 52.503 19.162 10.282 1.00 32.41 850 LYS A O 1
ATOM 710 N N . ALA A 1 88 ? 51.433 18.533 12.171 1.00 31.80 851 ALA A N 1
ATOM 711 C CA . ALA A 1 88 ? 51.933 17.166 12.203 1.00 31.52 851 ALA A CA 1
ATOM 712 C C . ALA A 1 88 ? 51.329 16.353 11.087 1.00 31.95 851 ALA A C 1
ATOM 713 O O . ALA A 1 88 ? 51.973 15.437 10.580 1.00 33.66 851 ALA A O 1
ATOM 715 N N . VAL A 1 89 ? 50.099 16.667 10.704 1.00 31.76 852 VAL A N 1
ATOM 716 C CA . VAL A 1 89 ? 49.480 15.967 9.599 1.00 32.69 852 VAL A CA 1
ATOM 717 C C . VAL A 1 89 ? 50.300 16.176 8.343 1.00 35.35 852 VAL A C 1
ATOM 718 O O . VAL A 1 89 ? 50.423 15.256 7.555 1.00 35.12 852 VAL A O 1
ATOM 722 N N . ARG A 1 90 ? 50.850 17.381 8.162 1.00 38.73 853 ARG A N 1
ATOM 723 C CA . ARG A 1 90 ? 51.691 17.716 6.998 1.00 40.85 853 ARG A CA 1
ATOM 724 C C . ARG A 1 90 ? 53.062 17.071 7.028 1.00 40.78 853 ARG A C 1
ATOM 725 O O . ARG A 1 90 ? 53.629 16.762 5.993 1.00 41.61 853 ARG A O 1
ATOM 733 N N . LYS A 1 91 ? 53.594 16.932 8.233 1.00 41.49 854 LYS A N 1
ATOM 734 C CA . LYS A 1 91 ? 54.925 16.407 8.496 1.00 42.29 854 LYS A CA 1
ATOM 735 C C . LYS A 1 91 ? 54.972 14.896 8.231 1.00 42.68 854 LYS A C 1
ATOM 736 O O . LYS A 1 91 ? 56.032 14.280 8.328 1.00 42.88 854 LYS A O 1
ATOM 742 N N . ARG A 1 92 ? 53.823 14.299 7.907 1.00 43.09 855 ARG A N 1
ATOM 743 C CA . ARG A 1 92 ? 53.724 12.849 7.690 1.00 43.71 855 ARG A CA 1
ATOM 744 C C . ARG A 1 92 ? 54.427 12.371 6.415 1.00 44.85 855 ARG A C 1
ATOM 745 O O . ARG A 1 92 ? 54.898 11.233 6.370 1.00 46.43 855 ARG A O 1
ATOM 753 N N . ASN A 1 93 ? 54.512 13.235 5.402 1.00 46.25 856 ASN A N 1
ATOM 754 C CA . ASN A 1 93 ? 55.314 12.960 4.197 1.00 47.56 856 ASN A CA 1
ATOM 755 C C . ASN A 1 93 ? 56.006 14.211 3.617 1.00 48.08 856 ASN A C 1
ATOM 756 O O . ASN A 1 93 ? 55.464 15.326 3.681 1.00 48.38 856 ASN A O 1
ATOM 761 N N . GLU A 1 94 ? 57.197 14.022 3.049 1.00 48.43 857 GLU A N 1
ATOM 762 C CA . GLU A 1 94 ? 57.972 15.139 2.500 1.00 49.06 857 GLU A CA 1
ATOM 763 C C . GLU A 1 94 ? 57.313 15.788 1.267 1.00 48.79 857 GLU A C 1
ATOM 764 O O . GLU A 1 94 ? 57.663 16.927 0.911 1.00 49.48 857 GLU A O 1
ATOM 770 N N . THR A 1 95 ? 56.380 15.086 0.619 1.00 47.62 858 THR A N 1
ATOM 771 C CA . THR A 1 95 ? 55.680 15.641 -0.559 1.00 46.87 858 THR A CA 1
ATOM 772 C C . THR A 1 95 ? 54.926 16.964 -0.298 1.00 45.71 858 THR A C 1
ATOM 773 O O . THR A 1 95 ? 54.662 17.716 -1.245 1.00 45.69 858 THR A O 1
ATOM 777 N N . SER A 1 96 ? 54.586 17.231 0.969 1.00 42.98 859 SER A N 1
ATOM 778 C CA . SER A 1 96 ? 53.705 18.338 1.367 1.00 41.71 859 SER A CA 1
ATOM 779 C C . SER A 1 96 ? 52.284 18.137 0.848 1.00 39.06 859 SER A C 1
ATOM 780 O O . SER A 1 96 ? 51.390 18.943 1.120 1.00 38.40 859 SER A O 1
ATOM 783 N N . VAL A 1 97 ? 52.085 17.036 0.129 1.00 36.26 860 VAL A N 1
ATOM 784 C CA . VAL A 1 97 ? 50.768 16.582 -0.265 1.00 34.29 860 VAL A CA 1
ATOM 785 C C . VAL A 1 97 ? 50.206 15.800 0.907 1.00 33.35 860 VAL A C 1
ATOM 786 O O . VAL A 1 97 ? 50.852 14.901 1.431 1.00 32.78 860 VAL A O 1
ATOM 790 N N . ILE A 1 98 ? 49.001 16.170 1.313 1.00 32.66 861 ILE A N 1
ATOM 791 C CA . ILE A 1 98 ? 48.334 15.553 2.435 1.00 32.71 861 ILE A CA 1
ATOM 792 C C . ILE A 1 98 ? 47.477 14.463 1.848 1.00 31.86 861 ILE A C 1
ATOM 793 O O . ILE A 1 98 ? 46.827 14.680 0.826 1.00 29.76 861 ILE A O 1
ATOM 798 N N . ASP A 1 99 ? 47.452 13.312 2.506 1.00 31.19 862 ASP A N 1
ATOM 799 C CA . ASP A 1 99 ? 46.612 12.217 2.044 1.00 32.59 862 ASP A CA 1
ATOM 800 C C . ASP A 1 99 ? 45.290 12.275 2.791 1.00 30.73 862 ASP A C 1
ATOM 801 O O . ASP A 1 99 ? 44.614 13.303 2.721 1.00 30.11 862 ASP A O 1
ATOM 806 N N . GLN A 1 100 ? 44.962 11.225 3.543 1.00 28.32 863 GLN A N 1
ATOM 807 C CA . GLN A 1 100 ? 43.665 11.061 4.182 1.00 28.45 863 GLN A CA 1
ATOM 808 C C . GLN A 1 100 ? 43.629 11.956 5.399 1.00 26.12 863 GLN A C 1
ATOM 809 O O . GLN A 1 100 ? 44.640 12.085 6.065 1.00 25.71 863 GLN A O 1
ATOM 815 N N . ILE A 1 101 ? 42.474 12.548 5.682 1.00 23.84 864 ILE A N 1
ATOM 816 C CA . ILE A 1 101 ? 42.320 13.487 6.805 1.00 25.01 864 ILE A CA 1
ATOM 817 C C . ILE A 1 101 ? 41.024 13.338 7.622 1.00 24.44 864 ILE A C 1
ATOM 818 O O . ILE A 1 101 ? 40.923 13.876 8.711 1.00 23.35 864 ILE A O 1
ATOM 823 N N . GLY A 1 102 ? 40.048 12.596 7.110 1.00 25.87 865 GLY A N 1
ATOM 824 C CA . GLY A 1 102 ? 38.775 12.430 7.785 1.00 26.45 865 GLY A CA 1
ATOM 825 C C . GLY A 1 102 ? 38.970 12.041 9.237 1.00 27.61 865 GLY A C 1
ATOM 826 O O . GLY A 1 102 ? 38.325 12.592 10.124 1.00 26.99 865 GLY A O 1
ATOM 827 N N . GLU A 1 103 ? 39.884 11.109 9.483 1.00 27.46 866 GLU A N 1
ATOM 828 C CA . GLU A 1 103 ? 40.046 10.544 10.802 1.00 27.69 866 GLU A CA 1
ATOM 829 C C . GLU A 1 103 ? 40.605 11.589 11.760 1.00 26.24 866 GLU A C 1
ATOM 830 O O . GLU A 1 103 ? 40.226 11.630 12.925 1.00 22.55 866 GLU A O 1
ATOM 836 N N . ASP A 1 104 ? 41.490 12.439 11.249 1.00 25.02 867 ASP A N 1
ATOM 837 C CA . ASP A 1 104 ? 42.042 13.532 12.044 1.00 25.57 867 ASP A CA 1
ATOM 838 C C . ASP A 1 104 ? 40.939 14.529 12.401 1.00 23.37 867 ASP A C 1
ATOM 839 O O . ASP A 1 104 ? 40.814 14.926 13.520 1.00 21.78 867 ASP A O 1
ATOM 844 N N . LEU A 1 105 ? 40.115 14.866 11.429 1.00 22.32 868 LEU A N 1
ATOM 845 C CA . LEU A 1 105 ? 38.985 15.749 11.650 1.00 23.68 868 LEU A CA 1
ATOM 846 C C . LEU A 1 105 ? 38.023 15.193 12.677 1.00 24.00 868 LEU A C 1
ATOM 847 O O . LEU A 1 105 ? 37.452 15.940 13.469 1.00 25.52 868 LEU A O 1
ATOM 852 N N . LEU A 1 106 ? 3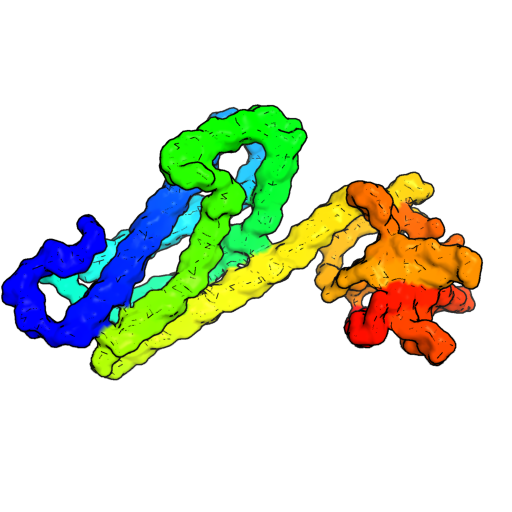7.876 13.880 12.689 1.00 23.31 869 LEU A N 1
ATOM 853 C CA . LEU A 1 106 ? 37.062 13.216 13.684 1.00 23.12 869 LEU A CA 1
ATOM 854 C C . LEU A 1 106 ? 37.689 13.235 15.087 1.00 21.61 869 LEU A C 1
ATOM 855 O O . LEU A 1 106 ? 36.975 13.354 16.068 1.00 21.25 869 LEU A O 1
ATOM 860 N N . THR A 1 107 ? 39.006 13.119 15.176 1.00 21.16 870 THR A N 1
ATOM 861 C CA . THR A 1 107 ? 39.731 13.321 16.439 1.00 21.91 870 THR A CA 1
ATOM 862 C C . THR A 1 107 ? 39.642 14.766 16.985 1.00 21.52 870 THR A C 1
ATOM 863 O O . THR A 1 107 ? 39.549 14.974 18.216 1.00 22.28 870 THR A O 1
ATOM 867 N N . TRP A 1 108 ? 39.675 15.757 16.079 1.00 20.15 871 TRP A N 1
ATOM 868 C CA . TRP A 1 108 ? 39.682 17.156 16.444 1.00 19.72 871 TRP A CA 1
ATOM 869 C C . TRP A 1 108 ? 38.296 17.643 16.873 1.00 20.20 871 TRP A C 1
ATOM 870 O O . TRP A 1 108 ? 38.179 18.429 17.823 1.00 20.89 871 TRP A O 1
ATOM 881 N N . PHE A 1 109 ? 37.260 17.127 16.212 1.00 20.57 872 PHE A N 1
ATOM 882 C CA . PHE A 1 109 ? 35.925 17.713 16.271 1.00 20.85 872 PHE A CA 1
ATOM 883 C C . PHE A 1 109 ? 34.796 16.776 16.662 1.00 20.10 872 PHE A C 1
ATOM 884 O O . PHE A 1 109 ? 33.616 17.151 16.548 1.00 20.30 872 PHE A O 1
ATOM 892 N N . SER A 1 110 ? 35.129 15.567 17.116 1.00 20.40 873 SER A N 1
ATOM 893 C CA . SER A 1 110 ? 34.150 14.661 17.734 1.00 19.39 873 SER A CA 1
ATOM 894 C C . SER A 1 110 ? 34.724 14.029 19.002 1.00 18.32 873 SER A C 1
ATOM 895 O O . SER A 1 110 ? 35.918 14.143 19.296 1.00 18.33 873 SER A O 1
ATOM 898 N N . GLY A 1 111 ? 33.896 13.313 19.730 1.00 17.05 874 GLY A N 1
ATOM 899 C CA . GLY A 1 111 ? 34.372 12.694 20.956 1.00 18.63 874 GLY A CA 1
ATOM 900 C C . GLY A 1 111 ? 34.974 13.723 21.906 1.00 18.92 874 GLY A C 1
ATOM 901 O O . GLY A 1 111 ? 34.430 14.826 22.034 1.00 18.24 874 GLY A O 1
ATOM 902 N N . PRO A 1 112 ? 36.081 13.376 22.575 1.00 19.32 875 PRO A N 1
ATOM 903 C CA . PRO A 1 112 ? 36.717 14.295 23.529 1.00 18.65 875 PRO A CA 1
ATOM 904 C C . PRO A 1 112 ? 37.155 15.603 22.920 1.00 16.39 875 PRO A C 1
ATOM 905 O O . PRO A 1 112 ? 37.163 16.588 23.639 1.00 15.24 875 PRO A O 1
ATOM 909 N N . GLY A 1 113 ? 37.485 15.617 21.632 1.00 15.45 876 GLY A N 1
ATOM 910 C CA . GLY A 1 113 ? 37.860 16.822 20.929 1.00 13.97 876 GLY A CA 1
ATOM 911 C C . GLY A 1 113 ? 36.699 17.782 20.804 1.00 14.44 876 GLY A C 1
ATOM 912 O O . GLY A 1 113 ? 36.874 18.965 21.084 1.00 17.00 876 GLY A O 1
ATOM 913 N N . GLU A 1 114 ? 35.522 17.275 20.430 1.00 14.33 877 GLU A N 1
ATOM 914 C CA . GLU A 1 114 ? 34.272 18.046 20.467 1.00 14.12 877 GLU A CA 1
ATOM 915 C C . GLU A 1 114 ? 33.943 18.590 21.868 1.00 16.54 877 GLU A C 1
ATOM 916 O O . GLU A 1 114 ? 33.660 19.780 22.021 1.00 17.63 877 GLU A O 1
ATOM 922 N N . GLU A 1 115 ? 33.999 17.748 22.906 1.00 16.69 878 GLU A N 1
ATOM 923 C CA . GLU A 1 115 ? 33.649 18.202 24.267 1.00 17.39 878 GLU A CA 1
ATOM 924 C C . GLU A 1 115 ? 34.575 19.305 24.755 1.00 17.00 878 GLU A C 1
ATOM 925 O O . GLU A 1 115 ? 34.140 20.252 25.368 1.00 18.46 878 GLU A O 1
ATOM 931 N N . LYS A 1 116 ? 35.860 19.160 24.523 1.00 17.86 879 LYS A N 1
ATOM 932 C CA . LYS A 1 116 ? 36.794 20.142 24.964 1.00 20.03 879 LYS A CA 1
ATOM 933 C C . LYS A 1 116 ? 36.543 21.499 24.228 1.00 18.55 879 LYS A C 1
ATOM 934 O O . LYS A 1 116 ? 36.485 22.496 24.868 1.00 16.07 879 LYS A O 1
ATOM 940 N N . LEU A 1 117 ? 36.355 21.495 22.911 1.00 17.88 880 LEU A N 1
ATOM 941 C CA . LEU A 1 117 ? 36.174 22.713 22.153 1.00 17.98 880 LEU A CA 1
ATOM 942 C C . LEU A 1 117 ? 34.870 23.347 22.478 1.00 16.29 880 LEU A C 1
ATOM 943 O O . LEU A 1 117 ? 34.867 24.516 22.743 1.00 16.75 880 LEU A O 1
ATOM 948 N N . LYS A 1 118 ? 33.774 22.588 22.494 1.00 16.93 881 LYS A N 1
ATOM 949 C CA . LYS A 1 118 ? 32.476 23.193 22.731 1.00 17.30 881 LYS A CA 1
ATOM 950 C C . LYS A 1 118 ? 32.404 23.784 24.144 1.00 17.73 881 LYS A C 1
ATOM 951 O O . LYS A 1 118 ? 31.989 24.901 24.292 1.00 15.46 881 LYS A O 1
ATOM 957 N N . HIS A 1 119 ? 32.903 23.092 25.170 1.00 18.33 882 HIS A N 1
ATOM 958 C CA . HIS A 1 119 ? 32.884 23.705 26.523 1.00 18.20 882 HIS A CA 1
ATOM 959 C C . HIS A 1 119 ? 33.782 24.889 26.703 1.00 17.42 882 HIS A C 1
ATOM 960 O O . HIS A 1 119 ? 33.442 25.836 27.375 1.00 17.47 882 HIS A O 1
ATOM 967 N N . ALA A 1 120 ? 34.914 24.889 26.036 1.00 20.52 883 ALA A N 1
ATOM 968 C CA . ALA A 1 120 ? 35.836 25.990 26.245 1.00 19.83 883 ALA A CA 1
ATOM 969 C C . ALA A 1 120 ? 35.322 27.198 25.481 1.00 19.17 883 ALA A C 1
ATOM 970 O O . ALA A 1 120 ? 35.245 28.307 26.026 1.00 15.87 883 ALA A O 1
ATOM 972 N N . ALA A 1 121 ? 34.949 26.994 24.233 1.00 20.80 884 ALA A N 1
ATOM 973 C CA . ALA A 1 121 ? 34.406 28.097 23.460 1.00 22.43 884 ALA A CA 1
ATOM 974 C C . ALA A 1 121 ? 33.091 28.630 24.049 1.00 22.63 884 ALA A C 1
ATOM 975 O O . ALA A 1 121 ? 32.734 29.824 23.858 1.00 20.06 884 ALA A O 1
ATOM 977 N N . ALA A 1 122 ? 32.332 27.760 24.691 1.00 22.42 885 ALA A N 1
ATOM 978 C CA . ALA A 1 122 ? 30.995 28.173 25.233 1.00 22.88 885 ALA A CA 1
ATOM 979 C C . ALA A 1 122 ? 31.212 29.115 26.403 1.00 23.52 885 ALA A C 1
ATOM 980 O O . ALA A 1 122 ? 30.465 30.091 26.581 1.00 23.01 885 ALA A O 1
ATOM 982 N N . THR A 1 123 ? 32.245 28.815 27.181 1.00 21.55 886 THR A N 1
ATOM 983 C CA . THR A 1 123 ? 32.619 29.636 28.338 1.00 24.72 886 THR A CA 1
ATOM 984 C C . THR A 1 123 ? 33.189 31.003 27.874 1.00 26.44 886 THR A C 1
ATOM 985 O O . THR A 1 123 ? 32.681 32.073 28.276 1.00 24.78 886 THR A O 1
ATOM 989 N N . PHE A 1 124 ? 34.246 30.976 27.046 1.00 26.95 887 PHE A N 1
ATOM 990 C CA . PHE A 1 124 ? 34.744 32.224 26.460 1.00 25.15 887 PHE A CA 1
ATOM 991 C C . PHE A 1 124 ? 33.644 33.034 25.773 1.00 22.19 887 PHE A C 1
ATOM 992 O O . PHE A 1 124 ? 33.397 34.171 26.126 1.00 21.57 887 PHE A O 1
ATOM 1000 N N . CYS A 1 125 ? 32.947 32.452 24.835 1.00 23.77 888 CYS A N 1
ATOM 1001 C CA . CYS A 1 125 ? 32.073 33.220 24.002 1.00 23.57 888 CYS A CA 1
ATOM 1002 C C . CYS A 1 125 ? 30.783 33.720 24.693 1.00 23.76 888 CYS A C 1
ATOM 1003 O O . CYS A 1 125 ? 30.252 34.750 24.330 1.00 22.94 888 CYS A O 1
ATOM 1006 N N . SER A 1 126 ? 30.259 32.950 25.632 1.00 24.06 889 SER A N 1
ATOM 1007 C CA . SER A 1 126 ? 29.003 33.291 26.331 1.00 23.26 889 SER A CA 1
ATOM 1008 C C . SER A 1 126 ? 29.288 34.404 27.327 1.00 21.84 889 SER A C 1
ATOM 1009 O O . SER A 1 126 ? 28.438 35.159 27.643 1.00 18.04 889 SER A O 1
ATOM 1012 N N . ASN A 1 127 ? 30.536 34.503 27.751 1.00 16.92 890 ASN A N 1
ATOM 1013 C CA . ASN A 1 127 ? 30.995 35.587 28.574 1.00 19.64 890 ASN A CA 1
ATOM 1014 C C . ASN A 1 127 ? 31.223 36.949 27.928 1.00 20.11 890 ASN A C 1
ATOM 1015 O O . ASN A 1 127 ? 31.385 37.972 28.663 1.00 17.16 890 ASN A O 1
ATOM 1020 N N . GLN A 1 128 ? 31.251 36.951 26.600 1.00 17.84 891 GLN A N 1
ATOM 1021 C CA . GLN A 1 128 ? 31.548 38.112 25.826 1.00 19.59 891 GLN A CA 1
ATOM 1022 C C . GLN A 1 128 ? 30.749 39.355 26.206 1.00 20.19 891 GLN A C 1
ATOM 1023 O O . GLN A 1 128 ? 31.367 40.388 26.332 1.00 24.13 891 GLN A O 1
ATOM 1029 N N . PRO A 1 129 ? 29.427 39.301 26.356 1.00 20.45 892 PRO A N 1
ATOM 1030 C CA . PRO A 1 129 ? 28.673 40.503 26.702 1.00 21.64 892 PRO A CA 1
ATOM 1031 C C . PRO A 1 129 ? 29.066 40.979 28.121 1.00 21.12 892 PRO A C 1
ATOM 1032 O O . PRO A 1 129 ? 29.114 42.193 28.397 1.00 20.37 892 PRO A O 1
ATOM 1036 N N . PHE A 1 130 ? 29.315 40.040 29.027 1.00 18.59 893 PHE A N 1
ATOM 1037 C CA . PHE A 1 130 ? 29.770 40.448 30.341 1.00 19.83 893 PHE A CA 1
ATOM 1038 C C . PHE A 1 130 ? 31.139 41.111 30.164 1.00 19.66 893 PHE A C 1
ATOM 1039 O O . PHE A 1 130 ? 31.430 42.086 30.848 1.00 18.66 893 PHE A O 1
ATOM 1047 N N . ALA A 1 131 ? 31.980 40.593 29.285 1.00 18.20 894 ALA A N 1
ATOM 1048 C CA . ALA A 1 131 ? 33.420 41.024 29.315 1.00 18.92 894 ALA A CA 1
ATOM 1049 C C . ALA A 1 131 ? 33.481 42.417 28.657 1.00 20.62 894 ALA A C 1
ATOM 1050 O O . ALA A 1 131 ? 34.151 43.303 29.132 1.00 17.80 894 ALA A O 1
ATOM 1052 N N . LEU A 1 132 ? 32.596 42.668 27.696 1.00 22.15 895 LEU A N 1
ATOM 1053 C CA . LEU A 1 132 ? 32.653 43.916 26.940 1.00 22.04 895 LEU A CA 1
ATOM 1054 C C . LEU A 1 132 ? 32.102 45.022 27.824 1.00 22.14 895 LEU A C 1
ATOM 1055 O O . LEU A 1 132 ? 32.428 46.171 27.657 1.00 20.06 895 LEU A O 1
ATOM 1060 N N . GLU A 1 133 ? 31.205 44.675 28.732 1.00 24.90 896 GLU A N 1
ATOM 1061 C CA . GLU A 1 133 ? 30.581 45.673 29.569 1.00 24.94 896 GLU A CA 1
ATOM 1062 C C . GLU A 1 133 ? 31.492 45.989 30.711 1.00 21.35 896 GLU A C 1
ATOM 1063 O O . GLU A 1 133 ? 31.519 47.120 31.153 1.00 19.68 896 GLU A O 1
ATOM 1069 N N . MET A 1 134 ? 32.276 45.022 31.152 1.00 19.76 897 MET A N 1
ATOM 1070 C CA . MET A 1 134 ? 33.237 45.254 32.207 1.00 21.66 897 MET A CA 1
ATOM 1071 C C . MET A 1 134 ? 34.390 46.130 31.704 1.00 21.52 897 MET A C 1
ATOM 1072 O O . MET A 1 134 ? 34.874 46.946 32.407 1.00 26.20 897 MET A O 1
ATOM 1077 N N . ILE A 1 135 ? 34.872 45.888 30.496 1.00 20.84 898 ILE A N 1
ATOM 1078 C CA . ILE A 1 135 ? 35.831 46.762 29.845 1.00 17.26 898 ILE A CA 1
ATOM 1079 C C . ILE A 1 135 ? 35.330 48.206 29.824 1.00 16.57 898 ILE A C 1
ATOM 1080 O O . ILE A 1 135 ? 36.058 49.043 30.280 1.00 17.17 898 ILE A O 1
ATOM 1085 N N . LYS A 1 136 ? 34.098 48.494 29.337 1.00 17.23 899 LYS A N 1
ATOM 1086 C CA . LYS A 1 136 ? 33.557 49.833 29.376 1.00 19.75 899 LYS A CA 1
ATOM 1087 C C . LYS A 1 136 ? 33.465 50.417 30.766 1.00 20.40 899 LYS A C 1
ATOM 1088 O O . LYS A 1 136 ? 33.733 51.601 30.941 1.00 17.76 899 LYS A O 1
ATOM 1094 N N . SER A 1 137 ? 33.055 49.604 31.750 1.00 18.76 900 SER A N 1
ATOM 1095 C CA . SER A 1 137 ? 32.853 50.130 33.081 1.00 20.03 900 SER A CA 1
ATOM 1096 C C . SER A 1 137 ? 34.206 50.415 33.690 1.00 14.74 900 SER A C 1
ATOM 1097 O O . SER A 1 137 ? 34.328 51.422 34.348 1.00 17.83 900 SER A O 1
ATOM 1100 N N . ARG A 1 138 ? 35.226 49.616 33.454 1.00 12.29 901 ARG A N 1
ATOM 1101 C CA . ARG A 1 138 ? 36.566 49.996 34.004 1.00 13.10 901 ARG A CA 1
ATOM 1102 C C . ARG A 1 138 ? 37.136 51.194 33.242 1.00 13.41 901 ARG A C 1
ATOM 1103 O O . ARG A 1 138 ? 37.804 52.013 33.820 1.00 16.62 901 ARG A O 1
ATOM 1111 N N . GLN A 1 139 ? 36.838 51.347 31.948 1.00 15.41 902 GLN A N 1
ATOM 1112 C CA . GLN A 1 139 ? 37.353 52.496 31.212 1.00 16.46 902 GLN A CA 1
ATOM 1113 C C . GLN A 1 139 ? 36.766 53.787 31.840 1.00 18.77 902 GLN A C 1
ATOM 1114 O O . GLN A 1 139 ? 37.466 54.840 31.984 1.00 15.03 902 GLN A O 1
ATOM 1120 N N . LYS A 1 140 ? 35.487 53.675 32.223 1.00 19.48 903 LYS A N 1
ATOM 1121 C CA . LYS A 1 140 ? 34.677 54.767 32.700 1.00 21.51 903 LYS A CA 1
ATOM 1122 C C . LYS A 1 140 ? 35.023 55.195 34.150 1.00 21.53 903 LYS A C 1
ATOM 1123 O O . LYS A 1 140 ? 34.892 56.367 34.497 1.00 19.33 903 LYS A O 1
ATOM 1129 N N . LYS A 1 141 ? 35.505 54.257 34.959 1.00 19.36 904 LYS A N 1
ATOM 1130 C CA . LYS A 1 141 ? 35.743 54.495 36.359 1.00 20.09 904 LYS A CA 1
ATOM 1131 C C . LYS A 1 141 ? 37.191 54.519 36.729 1.00 19.97 904 LYS A C 1
ATOM 1132 O O . LYS A 1 141 ? 37.518 55.071 37.755 1.00 19.49 904 LYS A O 1
ATOM 1138 N N . ASP A 1 142 ? 38.063 53.887 35.940 1.00 19.04 905 ASP A N 1
ATOM 1139 C CA . ASP A 1 142 ? 39.492 53.742 36.339 1.00 19.67 905 ASP A CA 1
ATOM 1140 C C . ASP A 1 142 ? 40.499 54.276 35.300 1.00 20.63 905 ASP A C 1
ATOM 1141 O O . ASP A 1 142 ? 40.885 53.545 34.353 1.00 20.65 905 ASP A O 1
ATOM 1146 N N . SER A 1 143 ? 40.982 55.496 35.517 1.00 19.88 906 SER A N 1
ATOM 1147 C CA . SER A 1 143 ? 41.986 56.092 34.666 1.00 21.51 906 SER A CA 1
ATOM 1148 C C . SER A 1 143 ? 43.149 55.171 34.277 1.00 21.78 906 SER A C 1
ATOM 1149 O O . SER A 1 143 ? 43.617 55.233 33.165 1.00 19.95 906 SER A O 1
ATOM 1152 N N . ARG A 1 144 ? 43.618 54.364 35.209 1.00 22.50 907 ARG A N 1
ATOM 1153 C CA . ARG A 1 144 ? 44.781 53.529 34.956 1.00 25.32 907 ARG A CA 1
ATOM 1154 C C . ARG A 1 144 ? 44.483 52.460 33.920 1.00 25.22 907 ARG A C 1
ATOM 1155 O O . ARG A 1 144 ? 45.371 52.087 33.150 1.00 23.72 907 ARG A O 1
ATOM 1163 N N . PHE A 1 145 ? 43.221 52.001 33.865 1.00 25.76 908 PHE A N 1
ATOM 1164 C CA . PHE A 1 145 ? 42.851 50.969 32.921 1.00 24.22 908 PHE A CA 1
ATOM 1165 C C . PHE A 1 145 ? 42.491 51.612 31.575 1.00 23.53 908 PHE A C 1
ATOM 1166 O O . PHE A 1 145 ? 42.754 51.045 30.508 1.00 20.73 908 PHE A O 1
ATOM 1174 N N . GLN A 1 146 ? 41.853 52.778 31.614 1.00 21.08 909 GLN A N 1
ATOM 1175 C CA . GLN A 1 146 ? 41.651 53.538 30.372 1.00 21.30 909 GLN A CA 1
ATOM 1176 C C . GLN A 1 146 ? 43.019 53.776 29.692 1.00 20.92 909 GLN A C 1
ATOM 1177 O O . GLN A 1 146 ? 43.184 53.571 28.471 1.00 20.34 909 GLN A O 1
ATOM 1183 N N . THR A 1 147 ? 43.992 54.223 30.476 1.00 19.60 910 THR A N 1
ATOM 1184 C CA . THR A 1 147 ? 45.320 54.467 29.932 1.00 20.37 910 THR A CA 1
ATOM 1185 C C . THR A 1 147 ? 45.880 53.195 29.356 1.00 17.39 910 THR A C 1
ATOM 1186 O O . THR A 1 147 ? 46.283 53.149 28.194 1.00 15.74 910 THR A O 1
ATOM 1190 N N . PHE A 1 148 ? 45.888 52.149 30.165 1.00 18.80 911 PHE A N 1
ATOM 1191 C CA . PHE A 1 148 ? 46.406 50.845 29.718 1.00 17.56 911 PHE A CA 1
ATOM 1192 C C . PHE A 1 148 ? 45.815 50.407 28.394 1.00 15.22 911 PHE A C 1
ATOM 1193 O O . PHE A 1 148 ? 46.546 50.076 27.515 1.00 16.20 911 PHE A O 1
ATOM 1201 N N . VAL A 1 149 ? 44.495 50.445 28.262 1.00 16.97 912 VAL A N 1
ATOM 1202 C CA . VAL A 1 149 ? 43.825 49.964 27.106 1.00 17.90 912 VAL A CA 1
ATOM 1203 C C . VAL A 1 149 ? 44.167 50.814 25.904 1.00 19.01 912 VAL A C 1
ATOM 1204 O O . VAL A 1 149 ? 44.481 50.265 24.858 1.00 19.05 912 VAL A O 1
ATOM 1208 N N . GLN A 1 150 ? 44.154 52.148 26.058 1.00 19.90 913 GLN A N 1
ATOM 1209 C CA . GLN A 1 150 ? 44.502 53.027 24.947 1.00 19.13 913 GLN A CA 1
ATOM 1210 C C . GLN A 1 150 ? 45.931 52.810 24.510 1.00 17.83 913 GLN A C 1
ATOM 1211 O O . GLN A 1 150 ? 46.215 52.766 23.326 1.00 16.80 913 GLN A O 1
ATOM 1217 N N . ASP A 1 151 ? 46.862 52.718 25.443 1.00 18.40 914 ASP A N 1
ATOM 1218 C CA . ASP A 1 151 ? 48.220 52.392 25.039 1.00 19.09 914 ASP A CA 1
ATOM 1219 C C . ASP A 1 151 ? 48.263 51.057 24.261 1.00 20.91 914 ASP A C 1
ATOM 1220 O O . ASP A 1 151 ? 48.802 50.990 23.125 1.00 21.07 914 ASP A O 1
ATOM 1225 N N . ALA A 1 152 ? 47.614 50.014 24.799 1.00 20.88 915 ALA A N 1
ATOM 1226 C CA . ALA A 1 152 ? 47.757 48.687 24.217 1.00 20.79 915 ALA A CA 1
ATOM 1227 C C . ALA A 1 152 ? 47.219 48.655 22.800 1.00 22.19 915 ALA A C 1
ATOM 1228 O O . ALA A 1 152 ? 47.847 48.017 21.933 1.00 22.26 915 ALA A O 1
ATOM 1230 N N . GLU A 1 153 ? 46.079 49.313 22.580 1.00 20.52 916 GLU A N 1
ATOM 1231 C CA . GLU A 1 153 ? 45.425 49.341 21.285 1.00 23.60 916 GLU A CA 1
ATOM 1232 C C . GLU A 1 153 ? 46.207 50.173 20.231 1.00 22.74 916 GLU A C 1
ATOM 1233 O O . GLU A 1 153 ? 45.939 50.092 19.047 1.00 20.32 916 GLU A O 1
ATOM 1239 N N . SER A 1 154 ? 47.138 50.980 20.692 1.00 23.52 917 SER A N 1
ATOM 1240 C CA . SER A 1 154 ? 48.068 51.647 19.810 1.00 23.74 917 SER A CA 1
ATOM 1241 C C . SER A 1 154 ? 49.165 50.702 19.258 1.00 23.88 917 SER A C 1
ATOM 1242 O O . SER A 1 154 ? 49.767 51.010 18.233 1.00 21.27 917 SER A O 1
ATOM 1245 N N . ASN A 1 155 ? 49.407 49.560 19.925 1.00 22.84 918 ASN A N 1
ATOM 1246 C CA . ASN A 1 155 ? 50.315 48.518 19.412 1.00 22.32 918 ASN A CA 1
ATOM 1247 C C . ASN A 1 155 ? 49.941 48.149 17.985 1.00 20.00 918 ASN A C 1
ATOM 1248 O O . ASN A 1 155 ? 48.788 47.860 17.752 1.00 21.82 918 ASN A O 1
ATOM 1253 N N . PRO A 1 156 ? 50.866 48.181 17.033 1.00 19.98 919 PRO A N 1
ATOM 1254 C CA . PRO A 1 156 ? 50.571 47.751 15.643 1.00 19.60 919 PRO A CA 1
ATOM 1255 C C . PRO A 1 156 ? 49.947 46.369 15.491 1.00 19.25 919 PRO A C 1
ATOM 1256 O O . PRO A 1 156 ? 49.201 46.153 14.529 1.00 17.95 919 PRO A O 1
ATOM 1260 N N . LEU A 1 157 ? 50.197 45.456 16.437 1.00 20.00 920 LEU A N 1
ATOM 1261 C CA . LEU A 1 157 ? 49.637 44.092 16.354 1.00 19.37 920 LEU A CA 1
ATOM 1262 C C . LEU A 1 157 ? 48.112 44.102 16.395 1.00 19.62 920 LEU A C 1
ATOM 1263 O O . LEU A 1 157 ? 47.457 43.168 15.944 1.00 19.76 920 LEU A O 1
ATOM 1268 N N . CYS A 1 158 ? 47.552 45.193 16.892 1.00 19.77 921 CYS A N 1
ATOM 1269 C CA . CYS A 1 158 ? 46.135 45.355 16.995 1.00 20.75 921 CYS A CA 1
ATOM 1270 C C . CYS A 1 158 ? 45.512 45.760 15.688 1.00 21.76 921 CYS A C 1
ATOM 1271 O O . CYS A 1 158 ? 44.285 45.642 15.522 1.00 22.71 921 CYS A O 1
ATOM 1274 N N . ARG A 1 159 ? 46.336 46.233 14.756 1.00 22.99 922 ARG A N 1
ATOM 1275 C CA . ARG A 1 159 ? 45.855 46.610 13.447 1.00 22.67 922 ARG A CA 1
ATOM 1276 C C . ARG A 1 159 ? 44.688 47.613 13.533 1.00 21.94 922 ARG A C 1
ATOM 1277 O O . ARG A 1 159 ? 43.719 47.447 12.849 1.00 19.08 922 ARG A O 1
ATOM 1285 N N . ARG A 1 160 ? 44.773 48.619 14.420 1.00 25.05 923 ARG A N 1
ATOM 1286 C CA . ARG A 1 160 ? 43.743 49.700 14.561 1.00 26.52 923 ARG A CA 1
ATOM 1287 C C . ARG A 1 160 ? 42.397 49.194 15.060 1.00 26.21 923 ARG A C 1
ATOM 1288 O O . ARG A 1 160 ? 41.387 49.811 14.812 1.00 27.43 923 ARG A O 1
ATOM 1296 N N . LEU A 1 161 ? 42.390 48.088 15.778 1.00 27.25 924 LEU A N 1
ATOM 1297 C CA . LEU A 1 161 ? 41.158 47.480 16.286 1.00 28.16 924 LEU A CA 1
ATOM 1298 C C . LEU A 1 161 ? 41.142 47.558 17.808 1.00 26.90 924 LEU A C 1
ATOM 1299 O O . LEU A 1 161 ? 42.176 47.469 18.445 1.00 27.40 924 LEU A O 1
ATOM 1304 N N . GLN A 1 162 ? 39.972 47.769 18.386 1.00 24.91 925 GLN A N 1
ATOM 1305 C CA . GLN A 1 162 ? 39.881 47.849 19.845 1.00 24.35 925 GLN A CA 1
ATOM 1306 C C . GLN A 1 162 ? 39.745 46.452 20.464 1.00 21.80 925 GLN A C 1
ATOM 1307 O O . GLN A 1 162 ? 39.351 45.519 19.799 1.00 18.78 925 GLN A O 1
ATOM 1313 N N . LEU A 1 163 ? 40.110 46.338 21.741 1.00 22.94 926 LEU A N 1
ATOM 1314 C CA . LEU A 1 163 ? 39.874 45.161 22.572 1.00 22.10 926 LEU A CA 1
ATOM 1315 C C . LEU A 1 163 ? 38.498 44.607 22.288 1.00 22.21 926 LEU A C 1
ATOM 1316 O O . LEU A 1 163 ? 38.344 43.443 21.968 1.00 22.95 926 LEU A O 1
ATOM 1321 N N . LYS A 1 164 ? 37.490 45.442 22.381 1.00 22.33 927 LYS A N 1
ATOM 1322 C CA . LYS A 1 164 ? 36.133 45.005 22.133 1.00 24.44 927 LYS A CA 1
ATOM 1323 C C . LYS A 1 164 ? 35.965 44.335 20.767 1.00 24.06 927 LYS A C 1
ATOM 1324 O O . LYS A 1 164 ? 35.102 43.521 20.616 1.00 25.42 927 LYS A O 1
ATOM 1330 N N . ASP A 1 165 ? 36.777 44.716 19.783 1.00 23.12 928 ASP A N 1
ATOM 1331 C CA . ASP A 1 165 ? 36.695 44.137 18.446 1.00 23.35 928 ASP A CA 1
ATOM 1332 C C . ASP A 1 165 ? 37.556 42.898 18.254 1.00 21.30 928 ASP A C 1
ATOM 1333 O O . ASP A 1 165 ? 37.364 42.193 17.318 1.00 22.32 928 ASP A O 1
ATOM 1338 N N . ILE A 1 166 ? 38.533 42.645 19.120 1.00 20.16 929 ILE A N 1
ATOM 1339 C CA . ILE A 1 166 ? 39.359 41.453 18.963 1.00 17.27 929 ILE A CA 1
ATOM 1340 C C . ILE A 1 166 ? 38.725 40.256 19.667 1.00 14.02 929 ILE A C 1
ATOM 1341 O O . ILE A 1 166 ? 38.786 39.113 19.234 1.00 16.13 929 ILE A O 1
ATOM 1346 N N . ILE A 1 167 ? 38.107 40.500 20.794 1.00 12.02 930 ILE A N 1
ATOM 1347 C CA . ILE A 1 167 ? 37.561 39.424 21.565 1.00 14.61 930 ILE A CA 1
ATOM 1348 C C . ILE A 1 167 ? 36.581 38.536 20.838 1.00 19.46 930 ILE A C 1
ATOM 1349 O O . ILE A 1 167 ? 36.658 37.327 20.931 1.00 21.64 930 ILE A O 1
ATOM 1354 N N . PRO A 1 168 ? 35.712 39.146 20.039 1.00 14.98 931 PRO A N 1
ATOM 1355 C CA . PRO A 1 168 ? 34.751 38.387 19.233 1.00 18.60 931 PRO A CA 1
ATOM 1356 C C . PRO A 1 168 ? 35.362 37.462 18.112 1.00 20.34 931 PRO A C 1
ATOM 1357 O O . PRO A 1 168 ? 34.572 36.920 17.274 1.00 17.06 931 PRO A O 1
ATOM 1361 N N . THR A 1 169 ? 36.700 37.341 18.066 1.00 20.12 932 THR A N 1
ATOM 1362 C CA . THR A 1 169 ? 37.345 36.508 17.069 1.00 21.67 932 THR A CA 1
ATOM 1363 C C . THR A 1 169 ? 37.121 35.031 17.372 1.00 23.35 932 THR A C 1
ATOM 1364 O O . THR A 1 169 ? 36.982 34.257 16.384 1.00 24.55 932 THR A O 1
ATOM 1368 N N . GLN A 1 170 ? 37.020 34.635 18.664 1.00 20.38 933 GLN A N 1
ATOM 1369 C CA . GLN A 1 170 ? 36.718 33.241 18.983 1.00 19.85 933 GLN A CA 1
ATOM 1370 C C . GLN A 1 170 ? 35.354 32.777 18.412 1.00 20.70 933 GLN A C 1
ATOM 1371 O O . GLN A 1 170 ? 35.277 31.744 17.726 1.00 21.16 933 GLN A O 1
ATOM 1377 N N . MET A 1 171 ? 34.285 33.522 18.668 1.00 19.62 934 MET A N 1
ATOM 1378 C CA . MET A 1 171 ? 32.970 33.138 18.129 1.00 19.48 934 MET A CA 1
ATOM 1379 C C . MET A 1 171 ? 33.058 33.052 16.621 1.00 20.93 934 MET A C 1
ATOM 1380 O O . MET A 1 171 ? 32.519 32.110 16.043 1.00 22.28 934 MET A O 1
ATOM 1385 N N . GLN A 1 172 ? 33.739 33.995 15.958 1.00 22.00 935 GLN A N 1
ATOM 1386 C CA . GLN A 1 172 ? 33.706 34.037 14.491 1.00 21.97 935 GLN A CA 1
ATOM 1387 C C . GLN A 1 172 ? 34.340 32.754 13.927 1.00 21.48 935 GLN A C 1
ATOM 1388 O O . GLN A 1 172 ? 33.823 32.140 13.007 1.00 20.03 935 GLN A O 1
ATOM 1394 N N . ARG A 1 173 ? 35.467 32.372 14.515 1.00 20.40 936 ARG A N 1
ATOM 1395 C CA . ARG A 1 173 ? 36.193 31.168 14.170 1.00 22.51 936 ARG A CA 1
ATOM 1396 C C . ARG A 1 173 ? 35.310 29.924 14.185 1.00 21.37 936 ARG A C 1
ATOM 1397 O O . ARG A 1 173 ? 35.339 29.085 13.275 1.00 20.14 936 ARG A O 1
ATOM 1405 N N . LEU A 1 174 ? 34.496 29.822 15.207 1.00 22.32 937 LEU A N 1
ATOM 1406 C CA . LEU A 1 174 ? 33.633 28.696 15.344 1.00 21.21 937 LEU A CA 1
ATOM 1407 C C . LEU A 1 174 ? 32.542 28.687 14.266 1.00 22.44 937 LEU A C 1
ATOM 1408 O O . LEU A 1 174 ? 32.096 27.631 13.916 1.00 23.50 937 LEU A O 1
ATOM 1413 N N . THR A 1 175 ? 32.146 29.824 13.728 1.00 21.11 938 THR A N 1
ATOM 1414 C CA . THR A 1 175 ? 31.185 29.840 12.595 1.00 24.19 938 THR A CA 1
ATOM 1415 C C . THR A 1 175 ? 31.842 29.323 11.312 1.00 23.51 938 THR A C 1
ATOM 1416 O O . THR A 1 175 ? 31.152 28.858 10.433 1.00 24.23 938 THR A O 1
ATOM 1420 N N . LYS A 1 176 ? 33.183 29.355 11.253 1.00 24.63 939 LYS A N 1
ATOM 1421 C CA . LYS A 1 176 ? 33.949 29.003 10.054 1.00 25.16 939 LYS A CA 1
ATOM 1422 C C . LYS A 1 176 ? 34.211 27.494 9.895 1.00 24.50 939 LYS A C 1
ATOM 1423 O O . LYS A 1 176 ? 34.260 26.971 8.791 1.00 25.00 939 LYS A O 1
ATOM 1429 N N . TYR A 1 177 ? 34.357 26.762 10.989 1.00 23.63 940 TYR A N 1
ATOM 1430 C CA . TYR A 1 177 ? 34.696 25.339 10.861 1.00 23.54 940 TYR A CA 1
ATOM 1431 C C . TYR A 1 177 ? 33.751 24.543 9.971 1.00 25.39 940 TYR A C 1
ATOM 1432 O O . TYR A 1 177 ? 34.212 23.771 9.130 1.00 25.92 940 TYR A O 1
ATOM 1441 N N . PRO A 1 178 ? 32.438 24.730 10.096 1.00 25.21 941 PRO A N 1
ATOM 1442 C CA . PRO A 1 178 ? 31.525 23.930 9.286 1.00 24.59 941 PRO A CA 1
ATOM 1443 C C . PRO A 1 178 ? 31.746 24.092 7.783 1.00 26.88 941 PRO A C 1
ATOM 1444 O O . PRO A 1 178 ? 31.656 23.109 7.044 1.00 25.85 941 PRO A O 1
ATOM 1448 N N . LEU A 1 179 ? 32.026 25.315 7.348 1.00 27.80 942 LEU A N 1
ATOM 1449 C CA . LEU A 1 179 ? 32.127 25.636 5.934 1.00 28.97 942 LEU A CA 1
ATOM 1450 C C . LEU A 1 179 ? 33.458 25.092 5.400 1.00 28.04 942 LEU A C 1
ATOM 1451 O O . LEU A 1 179 ? 33.522 24.461 4.344 1.00 28.58 942 LEU A O 1
ATOM 1456 N N . LEU A 1 180 ? 34.510 25.298 6.167 1.00 27.09 943 LEU A N 1
ATOM 1457 C CA . LEU A 1 180 ? 35.818 24.744 5.840 1.00 26.83 943 LEU A CA 1
ATOM 1458 C C . LEU A 1 180 ? 35.791 23.229 5.636 1.00 25.70 943 LEU A C 1
ATOM 1459 O O . LEU A 1 180 ? 36.374 22.730 4.678 1.00 25.50 943 LEU A O 1
ATOM 1464 N N . LEU A 1 181 ? 35.090 22.513 6.517 1.00 23.87 944 LEU A N 1
ATOM 1465 C CA . LEU A 1 181 ? 34.992 21.062 6.436 1.00 22.54 944 LEU A CA 1
ATOM 1466 C C . LEU A 1 181 ? 34.056 20.630 5.297 1.00 22.82 944 LEU A C 1
ATOM 1467 O O . LEU A 1 181 ? 34.341 19.666 4.615 1.00 23.08 944 LEU A O 1
ATOM 1472 N N . ASP A 1 182 ? 32.956 21.340 5.082 1.00 23.17 945 ASP A N 1
ATOM 1473 C CA . ASP A 1 182 ? 32.098 21.066 3.941 1.00 25.05 945 ASP A CA 1
ATOM 1474 C C . ASP A 1 182 ? 32.878 21.146 2.619 1.00 25.75 945 ASP A C 1
ATOM 1475 O O . ASP A 1 182 ? 32.616 20.392 1.684 1.00 25.79 945 ASP A O 1
ATOM 1480 N N . ASN A 1 183 ? 33.840 22.061 2.546 1.00 26.98 946 ASN A N 1
ATOM 1481 C CA . ASN A 1 183 ? 34.583 22.274 1.305 1.00 27.48 946 ASN A CA 1
ATOM 1482 C C . ASN A 1 183 ? 35.604 21.179 1.100 1.00 26.77 946 ASN A C 1
ATOM 1483 O O . ASN A 1 183 ? 35.845 20.747 -0.027 1.00 26.32 946 ASN A O 1
ATOM 1488 N N . ILE A 1 184 ? 36.193 20.715 2.189 1.00 25.64 947 ILE A N 1
ATOM 1489 C CA . ILE A 1 184 ? 37.069 19.565 2.102 1.00 25.14 947 ILE A CA 1
ATOM 1490 C C . ILE A 1 184 ? 36.221 18.391 1.595 1.00 25.22 947 ILE A C 1
ATOM 1491 O O . ILE A 1 184 ? 36.616 17.724 0.660 1.00 26.00 947 ILE A O 1
ATOM 1496 N N . ALA A 1 185 ? 35.028 18.198 2.150 1.00 24.42 948 ALA A N 1
ATOM 1497 C CA . ALA A 1 185 ? 34.168 17.087 1.745 1.00 24.13 948 ALA A CA 1
ATOM 1498 C C . ALA A 1 185 ? 33.827 17.153 0.256 1.00 24.38 948 ALA A C 1
ATOM 1499 O O . ALA A 1 185 ? 33.815 16.145 -0.445 1.00 23.33 948 ALA A O 1
ATOM 1501 N N . LYS A 1 186 ? 33.556 18.362 -0.200 1.00 23.96 949 LYS A N 1
ATOM 1502 C CA . LYS A 1 186 ? 33.203 18.627 -1.577 1.00 24.14 949 LYS A CA 1
ATOM 1503 C C . LYS A 1 186 ? 34.228 18.062 -2.564 1.00 25.08 949 LYS A C 1
ATOM 1504 O O . LYS A 1 186 ? 33.850 17.545 -3.614 1.00 24.87 949 LYS A O 1
ATOM 1510 N N . TYR A 1 187 ? 35.517 18.201 -2.256 1.00 25.72 950 TYR A N 1
ATOM 1511 C CA . TYR A 1 187 ? 36.578 17.728 -3.146 1.00 26.79 950 TYR A CA 1
ATOM 1512 C C . TYR A 1 187 ? 37.206 16.430 -2.636 1.00 28.43 950 TYR A C 1
ATOM 1513 O O . TYR A 1 187 ? 38.394 16.177 -2.797 1.00 28.84 950 TYR A O 1
ATOM 1522 N N . THR A 1 188 ? 36.397 15.614 -1.991 1.00 29.53 951 THR A N 1
ATOM 1523 C CA . THR A 1 188 ? 36.850 14.324 -1.524 1.00 31.24 951 THR A CA 1
ATOM 1524 C C . THR A 1 188 ? 36.064 13.308 -2.339 1.00 32.24 951 THR A C 1
ATOM 1525 O O . THR A 1 188 ? 34.833 13.274 -2.296 1.00 32.25 951 THR A O 1
ATOM 1529 N N . GLU A 1 189 ? 36.780 12.506 -3.108 1.00 33.90 952 GLU A N 1
ATOM 1530 C CA . GLU A 1 189 ? 36.133 11.633 -4.081 1.00 35.28 952 GLU A CA 1
ATOM 1531 C C . GLU A 1 189 ? 35.634 10.353 -3.443 1.00 35.72 952 GLU A C 1
ATOM 1532 O O . GLU A 1 189 ? 34.481 9.968 -3.626 1.00 35.68 952 GLU A O 1
ATOM 1538 N N . TRP A 1 190 ? 36.487 9.734 -2.640 1.00 36.50 953 TRP A N 1
ATOM 1539 C CA . TRP A 1 190 ? 36.304 8.347 -2.269 1.00 38.14 953 TRP A CA 1
ATOM 1540 C C . TRP A 1 190 ? 35.491 8.223 -0.979 1.00 36.88 953 TRP A C 1
ATOM 1541 O O . TRP A 1 190 ? 35.806 8.854 0.030 1.00 37.06 953 TRP A O 1
ATOM 1552 N N . PRO A 1 191 ? 34.441 7.403 -1.022 1.00 35.69 954 PRO A N 1
ATOM 1553 C CA . PRO A 1 191 ? 33.280 7.559 -0.131 1.00 34.74 954 PRO A CA 1
ATOM 1554 C C . PRO A 1 191 ? 33.556 7.418 1.365 1.00 33.53 954 PRO A C 1
ATOM 1555 O O . PRO A 1 191 ? 32.891 8.094 2.139 1.00 32.95 954 PRO A O 1
ATOM 1559 N N . THR A 1 192 ? 34.480 6.543 1.753 1.00 32.03 955 THR A N 1
ATOM 1560 C CA . THR A 1 192 ? 34.743 6.265 3.169 1.00 31.21 955 THR A CA 1
ATOM 1561 C C . THR A 1 192 ? 35.426 7.472 3.809 1.00 29.59 955 THR A C 1
ATOM 1562 O O . THR A 1 192 ? 35.159 7.822 4.970 1.00 30.12 955 THR A O 1
ATOM 1566 N N . GLU A 1 193 ? 36.284 8.125 3.028 1.00 27.92 956 GLU A N 1
ATOM 1567 C CA . GLU A 1 193 ? 36.982 9.319 3.474 1.00 26.38 956 GLU A CA 1
ATOM 1568 C C . GLU A 1 193 ? 36.028 10.502 3.537 1.00 25.62 956 GLU A C 1
ATOM 1569 O O . GLU A 1 193 ? 36.033 11.244 4.535 1.00 22.24 956 GLU A O 1
ATOM 1575 N N . ARG A 1 194 ? 35.213 10.661 2.496 1.00 24.50 957 ARG A N 1
ATOM 1576 C CA . ARG A 1 194 ? 34.234 11.738 2.430 1.00 25.82 957 ARG A CA 1
ATOM 1577 C C . ARG A 1 194 ? 33.196 11.643 3.535 1.00 25.73 957 ARG A C 1
ATOM 1578 O O . ARG A 1 194 ? 32.828 12.662 4.116 1.00 24.23 957 ARG A O 1
ATOM 1586 N N . GLU A 1 195 ? 32.724 10.436 3.828 1.00 25.83 958 GLU A N 1
ATOM 1587 C CA . GLU A 1 195 ? 31.741 10.271 4.903 1.00 26.12 958 GLU A CA 1
ATOM 1588 C C . GLU A 1 195 ? 32.240 10.774 6.267 1.00 23.35 958 GLU A C 1
ATOM 1589 O O . GLU A 1 195 ? 31.468 11.279 7.047 1.00 20.98 958 GLU A O 1
ATOM 1595 N N . LYS A 1 196 ? 33.526 10.587 6.525 1.00 21.83 959 LYS A N 1
ATOM 1596 C CA . LYS A 1 196 ? 34.155 10.996 7.753 1.00 21.59 959 LYS A CA 1
ATOM 1597 C C . LYS A 1 196 ? 34.248 12.515 7.820 1.00 21.83 959 LYS A C 1
ATOM 1598 O O . LYS A 1 196 ? 34.000 13.127 8.886 1.00 20.50 959 LYS A O 1
ATOM 1604 N N . VAL A 1 197 ? 34.628 13.115 6.694 1.00 21.99 960 VAL A N 1
ATOM 1605 C CA . VAL A 1 197 ? 34.769 14.559 6.608 1.00 22.92 960 VAL A CA 1
ATOM 1606 C C . VAL A 1 197 ? 33.421 15.176 6.908 1.00 24.50 960 VAL A C 1
ATOM 1607 O O . VAL A 1 197 ? 33.337 16.049 7.789 1.00 25.10 960 VAL A O 1
ATOM 1611 N N . LYS A 1 198 ? 32.370 14.703 6.231 1.00 24.49 961 LYS A N 1
ATOM 1612 C CA . LYS A 1 198 ? 31.019 15.245 6.444 1.00 26.48 961 LYS A CA 1
ATOM 1613 C C . LYS A 1 198 ? 30.487 14.999 7.855 1.00 26.95 961 LYS A C 1
ATOM 1614 O O . LYS A 1 198 ? 29.695 15.801 8.353 1.00 26.71 961 LYS A O 1
ATOM 1620 N N . LYS A 1 199 ? 30.910 13.902 8.492 1.00 26.39 962 LYS A N 1
ATOM 1621 C CA . LYS A 1 199 ? 30.491 13.618 9.862 1.00 26.70 962 LYS A CA 1
ATOM 1622 C C . LYS A 1 199 ? 31.097 14.681 10.819 1.00 25.90 962 LYS A C 1
ATOM 1623 O O . LYS A 1 199 ? 30.382 15.266 11.625 1.00 25.29 962 LYS A O 1
ATOM 1629 N N . ALA A 1 200 ? 32.406 14.914 10.692 1.00 24.86 963 ALA A N 1
ATOM 1630 C CA . ALA A 1 200 ? 33.122 15.956 11.408 1.00 24.42 963 ALA A CA 1
ATOM 1631 C C . ALA A 1 200 ? 32.522 17.333 11.155 1.00 24.50 963 ALA A C 1
ATOM 1632 O O . ALA A 1 200 ? 32.379 18.118 12.069 1.00 23.77 963 ALA A O 1
ATOM 1634 N N . ALA A 1 201 ? 32.121 17.603 9.916 1.00 24.97 964 ALA A N 1
ATOM 1635 C CA . ALA A 1 201 ? 31.460 18.860 9.590 1.00 23.82 964 ALA A CA 1
ATOM 1636 C C . ALA A 1 201 ? 30.171 19.020 10.390 1.00 23.31 964 ALA A C 1
ATOM 1637 O O . ALA A 1 201 ? 29.930 20.098 10.915 1.00 20.86 964 ALA A O 1
ATOM 1639 N N . ASP A 1 202 ? 29.350 17.957 10.471 1.00 23.60 965 ASP A N 1
ATOM 1640 C CA . ASP A 1 202 ? 28.115 17.999 11.259 1.00 23.98 965 ASP A CA 1
ATOM 1641 C C . ASP A 1 202 ? 28.367 18.178 12.756 1.00 23.35 965 ASP A C 1
ATOM 1642 O O . ASP A 1 202 ? 27.648 18.922 13.398 1.00 23.02 965 ASP A O 1
ATOM 1647 N N . HIS A 1 203 ? 29.366 17.487 13.296 1.00 22.85 966 HIS A N 1
ATOM 1648 C CA . HIS A 1 203 ? 29.831 17.761 14.658 1.00 22.46 966 HIS A CA 1
ATOM 1649 C C . HIS A 1 203 ? 30.200 19.237 14.810 1.00 22.15 966 HIS A C 1
ATOM 1650 O O . HIS A 1 203 ? 29.802 19.866 15.789 1.00 21.19 966 HIS A O 1
ATOM 1657 N N . CYS A 1 204 ? 30.918 19.821 13.850 1.00 22.15 967 CYS A N 1
ATOM 1658 C CA . CYS A 1 204 ? 31.300 21.238 14.006 1.00 22.57 967 CYS A CA 1
ATOM 1659 C C . CYS A 1 204 ? 30.028 22.080 14.103 1.00 22.26 967 CYS A C 1
ATOM 1660 O O . CYS A 1 204 ? 29.938 23.013 14.887 1.00 21.74 967 CYS A O 1
ATOM 1663 N N . ARG A 1 205 ? 29.029 21.704 13.332 1.00 23.18 968 ARG A N 1
ATOM 1664 C CA . ARG A 1 205 ? 27.731 22.358 13.403 1.00 24.62 968 ARG A CA 1
ATOM 1665 C C . ARG A 1 205 ? 27.079 22.176 14.760 1.00 24.31 968 ARG A C 1
ATOM 1666 O O . ARG A 1 205 ? 26.571 23.132 15.297 1.00 24.28 968 ARG A O 1
ATOM 1674 N N . GLN A 1 206 ? 27.101 20.959 15.312 1.00 24.94 969 GLN A N 1
ATOM 1675 C CA . GLN A 1 206 ? 26.632 20.712 16.691 1.00 25.80 969 GLN A CA 1
ATOM 1676 C C . GLN A 1 206 ? 27.352 21.597 17.725 1.00 23.83 969 GLN A C 1
ATOM 1677 O O . GLN A 1 206 ? 26.719 22.149 18.586 1.00 24.48 969 GLN A O 1
ATOM 1683 N N . ILE A 1 207 ? 28.674 21.670 17.642 1.00 21.96 970 ILE A N 1
ATOM 1684 C CA . ILE A 1 207 ? 29.493 22.514 18.512 1.00 23.24 970 ILE A CA 1
ATOM 1685 C C . ILE A 1 207 ? 29.071 23.983 18.428 1.00 23.37 970 ILE A C 1
ATOM 1686 O O . ILE A 1 207 ? 28.901 24.651 19.437 1.00 24.52 970 ILE A O 1
ATOM 1691 N N . LEU A 1 208 ? 28.941 24.479 17.213 1.00 23.14 971 LEU A N 1
ATOM 1692 C CA . LEU A 1 208 ? 28.534 25.835 16.993 1.00 23.74 971 LEU A CA 1
ATOM 1693 C C . LEU A 1 208 ? 27.175 26.070 17.636 1.00 25.30 971 LEU A C 1
ATOM 1694 O O . LEU A 1 208 ? 27.032 27.044 18.358 1.00 25.84 971 LEU A O 1
ATOM 1699 N N . ASN A 1 209 ? 26.191 25.201 17.369 1.00 25.14 972 ASN A N 1
ATOM 1700 C CA . ASN A 1 209 ? 24.872 25.334 17.976 1.00 26.09 972 ASN A CA 1
ATOM 1701 C C . ASN A 1 209 ? 24.866 25.345 19.507 1.00 25.73 972 ASN A C 1
ATOM 1702 O O . ASN A 1 209 ? 24.043 26.044 20.091 1.00 24.59 972 ASN A O 1
ATOM 1707 N N . PHE A 1 210 ? 25.773 24.578 20.137 1.00 25.81 973 PHE A N 1
ATOM 1708 C CA . PHE A 1 210 ? 25.909 24.518 21.603 1.00 25.89 973 PHE A CA 1
ATOM 1709 C C . PHE A 1 210 ? 26.503 25.821 22.079 1.00 24.40 973 PHE A C 1
ATOM 1710 O O . PHE A 1 210 ? 26.161 26.348 23.119 1.00 22.93 973 PHE A O 1
ATOM 1718 N N . VAL A 1 211 ? 27.467 26.330 21.338 1.00 24.59 974 VAL A N 1
ATOM 1719 C CA . VAL A 1 211 ? 28.060 27.592 21.726 1.00 21.26 974 VAL A CA 1
ATOM 1720 C C . VAL A 1 211 ? 27.037 28.706 21.556 1.00 20.07 974 VAL A C 1
ATOM 1721 O O . VAL A 1 211 ? 26.777 29.445 22.488 1.00 18.16 974 VAL A O 1
ATOM 1725 N N . ASN A 1 212 ? 26.415 28.780 20.395 1.00 22.32 975 ASN A N 1
ATOM 1726 C CA . ASN A 1 212 ? 25.363 29.777 20.153 1.00 24.30 975 ASN A CA 1
ATOM 1727 C C . ASN A 1 212 ? 24.244 29.822 21.185 1.00 26.60 975 ASN A C 1
ATOM 1728 O O . ASN A 1 212 ? 23.639 30.871 21.391 1.00 28.20 975 ASN A O 1
ATOM 1733 N N . GLN A 1 213 ? 23.917 28.686 21.788 1.00 27.51 976 GLN A N 1
ATOM 1734 C CA . GLN A 1 213 ? 22.755 28.616 22.672 1.00 26.92 976 GLN A CA 1
ATOM 1735 C C . GLN A 1 213 ? 23.185 29.168 24.041 1.00 24.39 976 GLN A C 1
ATOM 1736 O O . GLN A 1 213 ? 22.455 29.866 24.712 1.00 20.23 976 GLN A O 1
ATOM 1742 N N . ALA A 1 214 ? 24.422 28.872 24.415 1.00 23.23 977 ALA A N 1
ATOM 1743 C CA . ALA A 1 214 ? 25.004 29.400 25.620 1.00 22.34 977 ALA A CA 1
ATOM 1744 C C . ALA A 1 214 ? 25.108 30.913 25.506 1.00 22.25 977 ALA A C 1
ATOM 1745 O O . ALA A 1 214 ? 24.944 31.610 26.489 1.00 24.93 977 ALA A O 1
ATOM 1747 N N . VAL A 1 215 ? 25.396 31.413 24.309 1.00 22.12 978 VAL A N 1
ATOM 1748 C CA . VAL A 1 215 ? 25.573 32.845 24.076 1.00 21.63 978 VAL A CA 1
ATOM 1749 C C . VAL A 1 215 ? 24.247 33.518 24.282 1.00 23.48 978 VAL A C 1
ATOM 1750 O O . VAL A 1 215 ? 24.172 34.476 25.033 1.00 23.74 978 VAL A O 1
ATOM 1754 N N . LYS A 1 216 ? 23.199 32.986 23.658 1.00 23.83 979 LYS A N 1
ATOM 1755 C CA . LYS A 1 216 ? 21.837 33.477 23.848 1.00 25.34 979 LYS A CA 1
ATOM 1756 C C . LYS A 1 216 ? 21.472 33.515 25.352 1.00 25.66 979 LYS A C 1
ATOM 1757 O O . LYS A 1 216 ? 21.123 34.567 25.864 1.00 25.49 979 LYS A O 1
ATOM 1763 N N . GLU A 1 217 ? 21.611 32.387 26.055 1.00 26.72 980 GLU A N 1
ATOM 1764 C CA . GLU A 1 217 ? 21.330 32.321 27.499 1.00 27.59 980 GLU A CA 1
ATOM 1765 C C . GLU A 1 217 ? 22.057 33.459 28.174 1.00 26.79 980 GLU A C 1
ATOM 1766 O O . GLU A 1 217 ? 21.461 34.238 28.896 1.00 27.28 980 GLU A O 1
ATOM 1772 N N . ALA A 1 218 ? 23.347 33.616 27.893 1.00 27.21 981 ALA A N 1
ATOM 1773 C CA . ALA A 1 218 ? 24.130 34.658 28.523 1.00 25.02 981 ALA A CA 1
ATOM 1774 C C . ALA A 1 218 ? 23.761 36.102 28.123 1.00 25.30 981 ALA A C 1
ATOM 1775 O O . ALA A 1 218 ? 23.748 36.964 28.959 1.00 25.31 981 ALA A O 1
ATOM 1777 N N . GLU A 1 219 ? 23.514 36.404 26.863 1.00 25.50 982 GLU A N 1
ATOM 1778 C CA . GLU A 1 219 ? 23.043 37.747 26.530 1.00 28.59 982 GLU A CA 1
ATOM 1779 C C . GLU A 1 219 ? 21.741 38.123 27.294 1.00 30.08 982 GLU A C 1
ATOM 1780 O O . GLU A 1 219 ? 21.519 39.303 27.620 1.00 31.84 982 GLU A O 1
ATOM 1786 N N . ASN A 1 220 ? 20.867 37.148 27.554 1.00 28.99 983 ASN A N 1
ATOM 1787 C CA . ASN A 1 220 ? 19.646 37.421 28.307 1.00 27.90 983 ASN A CA 1
ATOM 1788 C C . ASN A 1 220 ? 19.981 37.776 29.740 1.00 27.63 983 ASN A C 1
ATOM 1789 O O . ASN A 1 220 ? 19.440 38.748 30.244 1.00 26.42 983 ASN A O 1
ATOM 1794 N N . LYS A 1 221 ? 20.921 37.058 30.376 1.00 28.53 984 LYS A N 1
ATOM 1795 C CA . LYS A 1 221 ? 21.311 37.352 31.758 1.00 29.85 984 LYS A CA 1
ATOM 1796 C C . LYS A 1 221 ? 22.040 38.677 31.914 1.00 30.58 984 LYS A C 1
ATOM 1797 O O . LYS A 1 221 ? 21.914 39.320 32.953 1.00 28.95 984 LYS A O 1
ATOM 1803 N N . GLN A 1 222 ? 22.865 39.045 30.931 1.00 30.36 985 GLN A N 1
ATOM 1804 C CA . GLN A 1 222 ? 23.666 40.261 31.038 1.00 28.53 985 GLN A CA 1
ATOM 1805 C C . GLN A 1 222 ? 22.747 41.492 30.828 1.00 29.00 985 GLN A C 1
ATOM 1806 O O . GLN A 1 222 ? 22.941 42.576 31.422 1.00 26.25 985 GLN A O 1
ATOM 1812 N N . ARG A 1 223 ? 21.693 41.316 30.035 1.00 29.44 986 ARG A N 1
ATOM 1813 C CA . ARG A 1 223 ? 20.708 42.381 29.884 1.00 30.35 986 ARG A CA 1
ATOM 1814 C C . ARG A 1 223 ? 20.044 42.669 31.216 1.00 31.27 986 ARG A C 1
ATOM 1815 O O . ARG A 1 223 ? 19.957 43.808 31.652 1.00 29.47 986 ARG A O 1
ATOM 1823 N N . LEU A 1 224 ? 19.588 41.608 31.863 1.00 33.91 987 LEU A N 1
ATOM 1824 C CA . LEU A 1 224 ? 19.044 41.699 33.209 1.00 35.62 987 LEU A CA 1
ATOM 1825 C C . LEU A 1 224 ? 19.977 42.300 34.184 1.00 35.11 987 LEU A C 1
ATOM 1826 O O . LEU A 1 224 ? 19.577 43.146 34.977 1.00 35.92 987 LEU A O 1
ATOM 1831 N N . GLU A 1 225 ? 21.245 41.882 34.143 1.00 35.06 988 GLU A N 1
ATOM 1832 C CA . GLU A 1 225 ? 22.227 42.355 35.129 1.00 33.70 988 GLU A CA 1
ATOM 1833 C C . GLU A 1 225 ? 22.386 43.875 35.020 1.00 32.54 988 GLU A C 1
ATOM 1834 O O . GLU A 1 225 ? 22.645 44.598 35.997 1.00 33.72 988 GLU A O 1
ATOM 1840 N N . ASP A 1 226 ? 22.270 44.330 33.781 1.00 33.83 989 ASP A N 1
ATOM 1841 C CA . ASP A 1 226 ? 22.239 45.745 33.419 1.00 34.48 989 ASP A CA 1
ATOM 1842 C C . ASP A 1 226 ? 20.966 46.392 33.949 1.00 32.94 989 ASP A C 1
ATOM 1843 O O . ASP A 1 226 ? 21.012 47.463 34.541 1.00 32.90 989 ASP A O 1
ATOM 1848 N N . TYR A 1 227 ? 19.820 45.746 33.718 1.00 33.00 990 TYR A N 1
ATOM 1849 C CA . TYR A 1 227 ? 18.571 46.295 34.229 1.00 32.76 990 TYR A CA 1
ATOM 1850 C C . TYR A 1 227 ? 18.652 46.338 35.751 1.00 34.26 990 TYR A C 1
ATOM 1851 O O . TYR A 1 227 ? 18.360 47.362 36.354 1.00 34.95 990 TYR A O 1
ATOM 1860 N N . GLN A 1 228 ? 19.124 45.257 36.370 1.00 37.39 991 GLN A N 1
ATOM 1861 C CA . GLN A 1 228 ? 19.234 45.197 37.837 1.00 39.48 991 GLN A CA 1
ATOM 1862 C C . GLN A 1 228 ? 20.123 46.282 38.400 1.00 41.02 991 GLN A C 1
ATOM 1863 O O . GLN A 1 228 ? 19.953 46.698 39.556 1.00 40.41 991 GLN A O 1
ATOM 1869 N N . ARG A 1 229 ? 21.071 46.745 37.595 1.00 43.68 992 ARG A N 1
ATOM 1870 C CA . ARG A 1 229 ? 21.999 47.798 38.037 1.00 46.61 992 ARG A CA 1
ATOM 1871 C C . ARG A 1 229 ? 21.293 49.152 37.998 1.00 47.71 992 ARG A C 1
ATOM 1872 O O . ARG A 1 229 ? 21.365 49.918 38.942 1.00 48.35 992 ARG A O 1
ATOM 1880 N N . ARG A 1 230 ? 20.575 49.409 36.908 1.00 50.08 993 ARG A N 1
ATOM 1881 C CA . ARG A 1 230 ? 19.868 50.682 36.697 1.00 51.60 993 ARG A CA 1
ATOM 1882 C C . ARG A 1 230 ? 18.583 50.846 37.556 1.00 51.84 993 ARG A C 1
ATOM 1883 O O . ARG A 1 230 ? 18.024 51.940 37.658 1.00 51.23 993 ARG A O 1
ATOM 1891 N N . LEU A 1 231 ? 18.146 49.749 38.177 1.00 52.28 994 LEU A N 1
ATOM 1892 C CA . LEU A 1 231 ? 16.962 49.712 39.040 1.00 51.71 994 LEU A CA 1
ATOM 1893 C C . LEU A 1 231 ? 17.070 50.709 40.198 1.00 51.37 994 LEU A C 1
ATOM 1894 O O . LEU A 1 231 ? 18.042 50.697 40.952 1.00 50.95 994 LEU A O 1
ATOM 1899 N N . ASP A 1 232 ? 16.048 51.557 40.329 1.00 51.60 995 ASP A N 1
ATOM 1900 C CA . ASP A 1 232 ? 16.022 52.660 41.298 1.00 51.16 995 ASP A CA 1
ATOM 1901 C C . ASP A 1 232 ? 14.848 52.501 42.277 1.00 51.89 995 ASP A C 1
ATOM 1902 O O . ASP A 1 232 ? 13.710 52.860 41.962 1.00 51.56 995 ASP A O 1
ATOM 1907 N N . THR A 1 233 ? 15.144 51.964 43.461 1.00 52.68 996 THR A N 1
ATOM 1908 C CA . THR A 1 233 ? 14.178 51.885 44.558 1.00 53.31 996 THR A CA 1
ATOM 1909 C C . THR A 1 233 ? 14.415 53.038 45.549 1.00 53.66 996 THR A C 1
ATOM 1910 O O . THR A 1 233 ? 14.896 52.821 46.665 1.00 54.23 996 THR A O 1
ATOM 1914 N N . SER A 1 234 ? 14.077 54.258 45.129 1.00 53.81 997 SER A N 1
ATOM 1915 C CA . SER A 1 234 ? 14.305 55.457 45.945 1.00 53.85 997 SER A CA 1
ATOM 1916 C C . SER A 1 234 ? 13.099 55.771 46.833 1.00 53.93 997 SER A C 1
ATOM 1917 O O . SER A 1 234 ? 13.257 56.294 47.936 1.00 53.66 997 SER A O 1
ATOM 1920 N N . SER A 1 235 ? 11.903 55.443 46.345 1.00 54.41 998 SER A N 1
ATOM 1921 C CA . SER A 1 235 ? 10.653 55.706 47.063 1.00 54.66 998 SER A CA 1
ATOM 1922 C C . SER A 1 235 ? 10.466 54.797 48.290 1.00 55.07 998 SER A C 1
ATOM 1923 O O . SER A 1 235 ? 10.019 55.261 49.336 1.00 54.72 998 SER A O 1
ATOM 1926 N N . LEU A 1 236 ? 10.794 53.509 48.153 1.00 55.69 999 LEU A N 1
ATOM 1927 C CA . LEU A 1 236 ? 10.838 52.583 49.299 1.00 55.87 999 LEU A CA 1
ATOM 1928 C C . LEU A 1 236 ? 12.247 52.586 49.910 1.00 56.00 999 LEU A C 1
ATOM 1929 O O . LEU A 1 236 ? 12.458 52.117 51.030 1.00 56.01 999 LEU A O 1
ATOM 1934 N N . VAL A 1 244 ? 6.358 45.159 51.577 1.00 60.41 1007 VAL A N 1
ATOM 1935 C CA . VAL A 1 244 ? 7.138 46.332 51.960 1.00 60.37 1007 VAL A CA 1
ATOM 1936 C C . VAL A 1 244 ? 8.655 46.053 51.895 1.00 60.60 1007 VAL A C 1
ATOM 1937 O O . VAL A 1 244 ? 9.414 46.859 51.346 1.00 60.83 1007 VAL A O 1
ATOM 1941 N N . GLU A 1 245 ? 9.087 44.906 52.421 1.00 60.63 1008 GLU A N 1
ATOM 1942 C CA . GLU A 1 245 ? 10.515 44.555 52.475 1.00 60.51 1008 GLU A CA 1
ATOM 1943 C C . GLU A 1 245 ? 10.976 43.751 51.249 1.00 60.93 1008 GLU A C 1
ATOM 1944 O O . GLU A 1 245 ? 12.111 43.909 50.779 1.00 61.04 1008 GLU A O 1
ATOM 1950 N N . GLU A 1 246 ? 10.101 42.880 50.749 1.00 61.16 1009 GLU A N 1
ATOM 1951 C CA . GLU A 1 246 ? 10.344 42.148 49.505 1.00 61.38 1009 GLU A CA 1
ATOM 1952 C C . GLU A 1 246 ? 10.781 43.095 48.386 1.00 61.46 1009 GLU A C 1
ATOM 1953 O O . GLU A 1 246 ? 11.780 42.849 47.697 1.00 61.88 1009 GLU A O 1
ATOM 1959 N N . LEU A 1 247 ? 10.027 44.182 48.231 1.00 61.04 1010 LEU A N 1
ATOM 1960 C CA . LEU A 1 247 ? 10.064 44.994 47.018 1.00 60.61 1010 LEU A CA 1
ATOM 1961 C C . LEU A 1 247 ? 11.348 45.795 46.824 1.00 60.17 1010 LEU A C 1
ATOM 1962 O O . LEU A 1 247 ? 11.870 45.851 45.712 1.00 59.78 1010 LEU A O 1
ATOM 1967 N N . ARG A 1 248 ? 11.857 46.408 47.890 1.00 59.44 1011 ARG A N 1
ATOM 1968 C CA . ARG A 1 248 ? 13.049 47.259 47.780 1.00 58.73 1011 ARG A CA 1
ATOM 1969 C C . ARG A 1 248 ? 14.347 46.466 47.568 1.00 57.05 1011 ARG A C 1
ATOM 1970 O O . ARG A 1 248 ? 15.295 46.982 46.977 1.00 56.30 1011 ARG A O 1
ATOM 1978 N N . ASN A 1 249 ? 14.383 45.222 48.045 1.00 55.27 1012 ASN A N 1
ATOM 1979 C CA . ASN A 1 249 ? 15.514 44.326 47.802 1.00 53.81 1012 ASN A CA 1
ATOM 1980 C C . ASN A 1 249 ? 15.312 43.467 46.540 1.00 52.58 1012 ASN A C 1
ATOM 1981 O O . ASN A 1 249 ? 15.947 42.425 46.380 1.00 52.34 1012 ASN A O 1
ATOM 1986 N N . LEU A 1 250 ? 14.442 43.916 45.635 1.00 51.08 1013 LEU A N 1
ATOM 1987 C CA . LEU A 1 250 ? 14.070 43.126 44.464 1.00 49.63 1013 LEU A CA 1
ATOM 1988 C C . LEU A 1 250 ? 15.290 42.853 43.599 1.00 48.55 1013 LEU A C 1
ATOM 1989 O O . LEU A 1 250 ? 16.001 43.779 43.195 1.00 47.59 1013 LEU A O 1
ATOM 1994 N N . ASP A 1 251 ? 15.488 41.574 43.302 1.00 47.51 1014 ASP A N 1
ATOM 1995 C CA . ASP A 1 251 ? 16.613 41.122 42.512 1.00 46.31 1014 ASP A CA 1
ATOM 1996 C C . ASP A 1 251 ? 16.150 40.404 41.249 1.00 45.99 1014 ASP A C 1
ATOM 1997 O O . ASP A 1 251 ? 15.894 39.198 41.272 1.00 45.80 1014 ASP A O 1
ATOM 2002 N N . LEU A 1 252 ? 16.071 41.157 40.152 1.00 45.37 1015 LEU A N 1
ATOM 2003 C CA . LEU A 1 252 ? 15.736 40.611 38.832 1.00 46.06 1015 LEU A CA 1
ATOM 2004 C C . LEU A 1 252 ? 16.603 39.406 38.447 1.00 45.79 1015 LEU A C 1
ATOM 2005 O O . LEU A 1 252 ? 16.099 38.447 37.869 1.00 45.04 1015 LEU A O 1
ATOM 2010 N N . THR A 1 253 ? 17.892 39.440 38.804 1.00 45.84 1016 THR A N 1
ATOM 2011 C CA . THR A 1 253 ? 18.857 38.427 38.345 1.00 46.54 1016 THR A CA 1
ATOM 2012 C C . THR A 1 253 ? 18.620 37.012 38.879 1.00 47.70 1016 THR A C 1
ATOM 2013 O O . THR A 1 253 ? 19.181 36.048 38.348 1.00 47.06 1016 THR A O 1
ATOM 2017 N N . LYS A 1 254 ? 17.800 36.874 39.921 1.00 49.36 1017 LYS A N 1
ATOM 2018 C CA . LYS A 1 254 ? 17.528 35.547 40.496 1.00 50.83 1017 LYS A CA 1
ATOM 2019 C C . LYS A 1 254 ? 16.357 34.835 39.810 1.00 51.18 1017 LYS A C 1
ATOM 2020 O O . LYS A 1 254 ? 15.871 33.815 40.295 1.00 51.37 1017 LYS A O 1
ATOM 2026 N N . ARG A 1 255 ? 15.922 35.376 38.679 1.00 51.69 1018 ARG A N 1
ATOM 2027 C CA . ARG A 1 255 ? 15.016 34.683 37.776 1.00 52.63 1018 ARG A CA 1
ATOM 2028 C C . ARG A 1 255 ? 15.328 35.074 36.335 1.00 52.72 1018 ARG A C 1
ATOM 2029 O O . ARG A 1 255 ? 15.856 36.151 36.077 1.00 51.58 1018 ARG A O 1
ATOM 2037 N N . LYS A 1 256 ? 14.980 34.211 35.393 1.00 54.09 1019 LYS A N 1
ATOM 2038 C CA . LYS A 1 256 ? 15.252 34.493 33.987 1.00 55.46 1019 LYS A CA 1
ATOM 2039 C C . LYS A 1 256 ? 14.162 35.378 33.391 1.00 55.89 1019 LYS A C 1
ATOM 2040 O O . LYS A 1 256 ? 13.002 35.268 33.778 1.00 55.30 1019 LYS A O 1
ATOM 2046 N N . MET A 1 257 ? 14.561 36.271 32.479 1.00 56.59 1020 MET A N 1
ATOM 2047 C CA . MET A 1 257 ? 13.637 37.139 31.732 1.00 56.98 1020 MET A CA 1
ATOM 2048 C C . MET A 1 257 ? 13.123 36.421 30.499 1.00 57.45 1020 MET A C 1
ATOM 2049 O O . MET A 1 257 ? 13.891 35.776 29.786 1.00 57.30 1020 MET A O 1
ATOM 2054 N N . ILE A 1 258 ? 11.817 36.541 30.264 1.00 57.90 1021 ILE A N 1
ATOM 2055 C CA . ILE A 1 258 ? 11.134 35.894 29.151 1.00 58.06 1021 ILE A CA 1
ATOM 2056 C C . ILE A 1 258 ? 10.723 36.896 28.075 1.00 58.42 1021 ILE A C 1
ATOM 2057 O O . ILE A 1 258 ? 10.767 36.582 26.883 1.00 58.18 1021 ILE A O 1
ATOM 2062 N N . HIS A 1 259 ? 10.335 38.098 28.488 1.00 58.94 1022 HIS A N 1
ATOM 2063 C CA . HIS A 1 259 ? 9.910 39.129 27.549 1.00 59.54 1022 HIS A CA 1
ATOM 2064 C C . HIS A 1 259 ? 10.163 40.537 28.096 1.00 58.11 1022 HIS A C 1
ATOM 2065 O O . HIS A 1 259 ? 10.318 40.730 29.298 1.00 56.05 1022 HIS A O 1
ATOM 2072 N N . GLU A 1 260 ? 10.211 41.510 27.196 1.00 58.12 1023 GLU A N 1
ATOM 2073 C CA . GLU A 1 260 ? 10.292 42.915 27.572 1.00 59.53 1023 GLU A CA 1
ATOM 2074 C C . GLU A 1 260 ? 9.780 43.834 26.459 1.00 60.75 1023 GLU A C 1
ATOM 2075 O O . GLU A 1 260 ? 9.844 43.495 25.270 1.00 61.84 1023 GLU A O 1
ATOM 2081 N N . GLY A 1 261 ? 9.277 45.005 26.844 1.00 61.28 1024 GLY A N 1
ATOM 2082 C CA . GLY A 1 261 ? 8.886 46.017 25.873 1.00 60.80 1024 GLY A CA 1
ATOM 2083 C C . GLY A 1 261 ? 8.306 47.295 26.459 1.00 60.24 1024 GLY A C 1
ATOM 2084 O O . GLY A 1 261 ? 8.111 47.404 27.670 1.00 59.53 1024 GLY A O 1
ATOM 2085 N N . PRO A 1 262 ? 8.031 48.269 25.595 1.00 59.96 1025 PRO A N 1
ATOM 2086 C CA . PRO A 1 262 ? 7.268 49.457 25.997 1.00 60.36 1025 PRO A CA 1
ATOM 2087 C C . PRO A 1 262 ? 5.743 49.192 26.120 1.00 60.28 1025 PRO A C 1
ATOM 2088 O O . PRO A 1 262 ? 5.072 48.934 25.110 1.00 59.44 1025 PRO A O 1
ATOM 2092 N N . LEU A 1 263 ? 5.228 49.237 27.349 1.00 60.50 1026 LEU A N 1
ATOM 2093 C CA . LEU A 1 263 ? 3.784 49.330 27.598 1.00 61.21 1026 LEU A CA 1
ATOM 2094 C C . LEU A 1 263 ? 3.428 50.732 28.097 1.00 61.84 1026 LEU A C 1
ATOM 2095 O O . LEU A 1 263 ? 4.298 51.498 28.490 1.00 62.15 1026 LEU A O 1
ATOM 2100 N N . VAL A 1 264 ? 2.139 51.049 28.066 1.00 62.52 1027 VAL A N 1
ATOM 2101 C CA . VAL A 1 264 ? 1.590 52.268 28.655 1.00 62.87 1027 VAL A CA 1
ATOM 2102 C C . VAL A 1 264 ? 0.786 51.820 29.889 1.00 63.41 1027 VAL A C 1
ATOM 2103 O O . VAL A 1 264 ? 0.477 50.632 30.024 1.00 63.71 1027 VAL A O 1
ATOM 2107 N N . TRP A 1 265 ? 0.491 52.735 30.812 1.00 63.79 1028 TRP A N 1
ATOM 2108 C CA . TRP A 1 265 ? -0.321 52.391 31.985 1.00 64.36 1028 TRP A CA 1
ATOM 2109 C C . TRP A 1 265 ? -1.403 53.430 32.244 1.00 64.15 1028 TRP A C 1
ATOM 2110 O O . TRP A 1 265 ? -1.142 54.471 32.858 1.00 64.58 1028 TRP A O 1
ATOM 2121 N N . LYS A 1 266 ? -2.616 53.132 31.772 1.00 63.49 1029 LYS A N 1
ATOM 2122 C CA . LYS A 1 266 ? -3.802 53.949 32.050 1.00 62.57 1029 LYS A CA 1
ATOM 2123 C C . LYS A 1 266 ? -4.171 53.786 33.531 1.00 62.32 1029 LYS A C 1
ATOM 2124 O O . LYS A 1 266 ? -4.750 52.767 33.933 1.00 62.19 1029 LYS A O 1
ATOM 2130 N N . VAL A 1 267 ? -3.783 54.774 34.340 1.00 61.92 1030 VAL A N 1
ATOM 2131 C CA . VAL A 1 267 ? -4.112 54.793 35.768 1.00 61.46 1030 VAL A CA 1
ATOM 2132 C C . VAL A 1 267 ? -5.521 55.385 35.931 1.00 61.15 1030 VAL A C 1
ATOM 2133 O O . VAL A 1 267 ? -6.358 54.824 36.641 1.00 60.80 1030 VAL A O 1
ATOM 2137 N N . ASN A 1 268 ? -5.762 56.512 35.257 1.00 60.80 1031 ASN A N 1
ATOM 2138 C CA . ASN A 1 268 ? -7.099 57.076 35.059 1.00 60.61 1031 ASN A CA 1
ATOM 2139 C C . ASN A 1 268 ? -7.300 57.376 33.573 1.00 60.37 1031 ASN A C 1
ATOM 2140 O O . ASN A 1 268 ? -6.411 57.132 32.750 1.00 60.63 1031 ASN A O 1
ATOM 2145 N N . ARG A 1 269 ? -8.465 57.917 33.236 1.00 59.89 1032 ARG A N 1
ATOM 2146 C CA . ARG A 1 269 ? -8.700 58.457 31.901 1.00 59.65 1032 ARG A CA 1
ATOM 2147 C C . ARG A 1 269 ? -7.797 59.670 31.667 1.00 59.61 1032 ARG A C 1
ATOM 2148 O O . ARG A 1 269 ? -7.254 59.851 30.576 1.00 59.73 1032 ARG A O 1
ATOM 2156 N N . ASP A 1 270 ? -7.635 60.484 32.708 1.00 59.44 1033 ASP A N 1
ATOM 2157 C CA . ASP A 1 270 ? -6.860 61.722 32.627 1.00 59.26 1033 ASP A CA 1
ATOM 2158 C C . ASP A 1 270 ? -5.339 61.486 32.543 1.00 59.16 1033 ASP A C 1
ATOM 2159 O O . ASP A 1 270 ? -4.640 62.226 31.848 1.00 59.20 1033 ASP A O 1
ATOM 2164 N N . LYS A 1 271 ? -4.835 60.462 33.237 1.00 58.96 1034 LYS A N 1
ATOM 2165 C CA . LYS A 1 271 ? -3.386 60.248 33.380 1.00 58.90 1034 LYS A CA 1
ATOM 2166 C C . LYS A 1 271 ? -2.869 58.965 32.708 1.00 58.74 1034 LYS A C 1
ATOM 2167 O O . LYS A 1 271 ? -3.617 58.001 32.521 1.00 58.72 1034 LYS A O 1
ATOM 2173 N N . THR A 1 272 ? -1.581 58.978 32.352 1.00 58.43 1035 THR A N 1
ATOM 2174 C CA . THR A 1 272 ? -0.911 57.850 31.690 1.00 58.13 1035 THR A CA 1
ATOM 2175 C C . THR A 1 272 ? 0.572 57.812 32.058 1.00 57.97 1035 THR A C 1
ATOM 2176 O O . THR A 1 272 ? 1.279 58.807 31.875 1.00 57.79 1035 THR A O 1
ATOM 2180 N N . ILE A 1 273 ? 1.042 56.668 32.560 1.00 57.75 1036 ILE A N 1
ATOM 2181 C CA . ILE A 1 273 ? 2.463 56.477 32.867 1.00 57.49 1036 ILE A CA 1
ATOM 2182 C C . ILE A 1 273 ? 3.131 55.597 31.804 1.00 57.23 1036 ILE A C 1
ATOM 2183 O O . ILE A 1 273 ? 2.881 54.390 31.742 1.00 57.38 1036 ILE A O 1
ATOM 2188 N N . ASP A 1 274 ? 3.986 56.208 30.981 1.00 56.59 1037 ASP A N 1
ATOM 2189 C CA . ASP A 1 274 ? 4.754 55.473 29.973 1.00 56.19 1037 ASP A CA 1
ATOM 2190 C C . ASP A 1 274 ? 5.722 54.520 30.673 1.00 55.96 1037 ASP A C 1
ATOM 2191 O O . ASP A 1 274 ? 6.552 54.951 31.469 1.00 55.54 1037 ASP A O 1
ATOM 2196 N N . LEU A 1 275 ? 5.593 53.226 30.392 1.00 55.89 1038 LEU A N 1
ATOM 2197 C CA . LEU A 1 275 ? 6.407 52.203 31.040 1.00 55.54 1038 LEU A CA 1
ATOM 2198 C C . LEU A 1 275 ? 7.342 51.507 30.068 1.00 54.82 1038 LEU A C 1
ATOM 2199 O O . LEU A 1 275 ? 7.146 51.529 28.844 1.00 54.47 1038 LEU A O 1
ATOM 2204 N N . TYR A 1 276 ? 8.373 50.910 30.658 1.00 53.60 1039 TYR A N 1
ATOM 2205 C CA . TYR A 1 276 ? 9.080 49.777 30.096 1.00 52.90 1039 TYR A CA 1
ATOM 2206 C C . TYR A 1 276 ? 8.880 48.631 31.081 1.00 51.73 1039 TYR A C 1
ATOM 2207 O O . TYR A 1 276 ? 9.123 48.780 32.281 1.00 52.24 1039 TYR A O 1
ATOM 2216 N N . THR A 1 277 ? 8.463 47.486 30.565 1.00 50.14 1040 THR A N 1
ATOM 2217 C CA . THR A 1 277 ? 7.912 46.419 31.387 1.00 48.87 1040 THR A CA 1
ATOM 2218 C C . THR A 1 277 ? 8.687 45.154 31.161 1.00 47.98 1040 THR A C 1
ATOM 2219 O O . THR A 1 277 ? 9.121 44.899 30.056 1.00 47.63 1040 THR A O 1
ATOM 2223 N N . LEU A 1 278 ? 8.825 44.337 32.191 1.00 48.23 1041 LEU A N 1
ATOM 2224 C CA . LEU A 1 278 ? 9.593 43.124 32.067 1.00 49.40 1041 LEU A CA 1
ATOM 2225 C C . LEU A 1 278 ? 8.818 41.955 32.571 1.00 50.32 1041 LEU A C 1
ATOM 2226 O O . LEU A 1 278 ? 8.492 41.890 33.748 1.00 50.30 1041 LEU A O 1
ATOM 2231 N N . LEU A 1 279 ? 8.520 41.028 31.670 1.00 52.19 1042 LEU A N 1
ATOM 2232 C CA . LEU A 1 279 ? 7.999 39.714 32.043 1.00 52.81 1042 LEU A CA 1
ATOM 2233 C C . LEU A 1 279 ? 9.137 38.760 32.417 1.00 52.49 1042 LEU A C 1
ATOM 2234 O O . LEU A 1 279 ? 9.910 38.346 31.551 1.00 52.65 1042 LEU A O 1
ATOM 2239 N N . LEU A 1 280 ? 9.213 38.410 33.698 1.00 52.53 1043 LEU A N 1
ATOM 2240 C CA . LEU A 1 280 ? 10.174 37.437 34.214 1.00 52.92 1043 LEU A CA 1
ATOM 2241 C C . LEU A 1 280 ? 9.486 36.109 34.507 1.00 53.57 1043 LEU A C 1
ATOM 2242 O O . LEU A 1 280 ? 8.283 35.970 34.294 1.00 53.48 1043 LEU A O 1
ATOM 2247 N N . GLU A 1 281 ? 10.250 35.136 35.007 1.00 54.44 1044 GLU A N 1
ATOM 2248 C CA . GLU A 1 281 ? 9.742 33.776 35.233 1.00 55.21 1044 GLU A CA 1
ATOM 2249 C C . GLU A 1 281 ? 8.454 33.765 36.054 1.00 54.82 1044 GLU A C 1
ATOM 2250 O O . GLU A 1 281 ? 7.516 33.017 35.753 1.00 55.06 1044 GLU A O 1
ATOM 2256 N N . ASP A 1 282 ? 8.432 34.595 37.094 1.00 54.01 1045 ASP A N 1
ATOM 2257 C CA . ASP A 1 282 ? 7.416 34.521 38.137 1.00 53.20 1045 ASP A CA 1
ATOM 2258 C C . ASP A 1 282 ? 6.774 35.859 38.497 1.00 52.65 1045 ASP A C 1
ATOM 2259 O O . ASP A 1 282 ? 5.849 35.886 39.296 1.00 53.13 1045 ASP A O 1
ATOM 2264 N N . ILE A 1 283 ? 7.268 36.954 37.926 1.00 52.21 1046 ILE A N 1
ATOM 2265 C CA . ILE A 1 283 ? 6.698 38.279 38.152 1.00 52.33 1046 ILE A CA 1
ATOM 2266 C C . ILE A 1 283 ? 6.687 39.110 36.878 1.00 52.39 1046 ILE A C 1
ATOM 2267 O O . ILE A 1 283 ? 7.537 38.949 36.008 1.00 52.40 1046 ILE A O 1
ATOM 2272 N N . LEU A 1 284 ? 5.699 39.984 36.769 1.00 52.11 1047 LEU A N 1
ATOM 2273 C CA . LEU A 1 284 ? 5.720 41.054 35.800 1.00 52.31 1047 LEU A CA 1
ATOM 2274 C C . LEU A 1 284 ? 6.237 42.248 36.583 1.00 52.20 1047 LEU A C 1
ATOM 2275 O O . LEU A 1 284 ? 5.909 42.405 37.757 1.00 52.15 1047 LEU A O 1
ATOM 2280 N N . VAL A 1 285 ? 7.065 43.070 35.947 1.00 51.99 1048 VAL A N 1
ATOM 2281 C CA . VAL A 1 285 ? 7.710 44.189 36.623 1.00 51.55 1048 VAL A CA 1
ATOM 2282 C C . VAL A 1 285 ? 7.444 45.448 35.840 1.00 51.44 1048 VAL A C 1
ATOM 2283 O O . VAL A 1 285 ? 7.681 45.510 34.639 1.00 50.78 1048 VAL A O 1
ATOM 2287 N N . LEU A 1 286 ? 6.977 46.468 36.540 1.00 52.28 1049 LEU A N 1
ATOM 2288 C CA . LEU A 1 286 ? 6.572 47.699 35.904 1.00 53.53 1049 LEU A CA 1
ATOM 2289 C C . LEU A 1 286 ? 7.596 48.762 36.265 1.00 53.65 1049 LEU A C 1
ATOM 2290 O O . LEU A 1 286 ? 7.790 49.062 37.441 1.00 53.79 1049 LEU A O 1
ATOM 2295 N N . LEU A 1 287 ? 8.259 49.303 35.244 1.00 53.99 1050 LEU A N 1
ATOM 2296 C CA . LEU A 1 287 ? 9.339 50.272 35.426 1.00 54.26 1050 LEU A CA 1
ATOM 2297 C C . LEU A 1 287 ? 9.111 51.512 34.566 1.00 54.87 1050 LEU A C 1
ATOM 2298 O O . LEU A 1 287 ? 8.350 51.462 33.601 1.00 54.86 1050 LEU A O 1
ATOM 2303 N N . GLN A 1 288 ? 9.778 52.614 34.924 1.00 55.89 1051 GLN A N 1
ATOM 2304 C CA . GLN A 1 288 ? 9.656 53.901 34.222 1.00 56.52 1051 GLN A CA 1
ATOM 2305 C C . GLN A 1 288 ? 11.015 54.400 33.724 1.00 57.10 1051 GLN A C 1
ATOM 2306 O O . GLN A 1 288 ? 11.954 54.528 34.516 1.00 57.15 1051 GLN A O 1
ATOM 2312 N N . LYS A 1 289 ? 11.108 54.699 32.424 1.00 57.98 1052 LYS A N 1
ATOM 2313 C CA . LYS A 1 289 ? 12.359 55.202 31.813 1.00 58.71 1052 LYS A CA 1
ATOM 2314 C C . LYS A 1 289 ? 12.601 56.6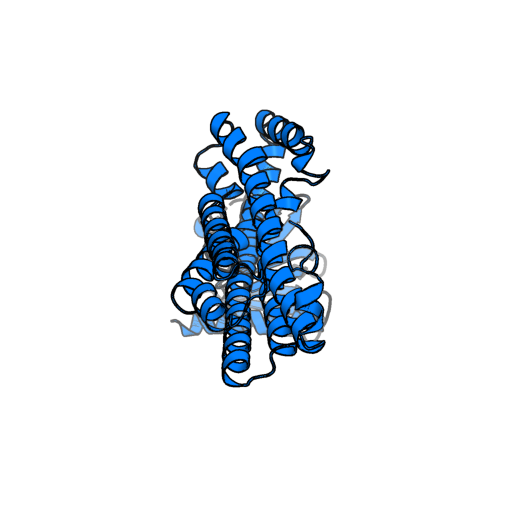87 32.128 1.00 58.81 1052 LYS A C 1
ATOM 2315 O O . LYS A 1 289 ? 12.156 57.565 31.384 1.00 58.54 1052 LYS A O 1
ATOM 2321 N N . GLN A 1 290 ? 13.317 56.955 33.221 1.00 59.23 1053 GLN A N 1
ATOM 2322 C CA . GLN A 1 290 ? 13.648 58.323 33.635 1.00 59.51 1053 GLN A CA 1
ATOM 2323 C C . GLN A 1 290 ? 15.146 58.585 33.478 1.00 59.54 1053 GLN A C 1
ATOM 2324 O O . GLN A 1 290 ? 15.927 58.331 34.401 1.00 59.96 1053 GLN A O 1
ATOM 2330 N N . ASP A 1 291 ? 15.531 59.118 32.317 1.00 59.26 1054 ASP A N 1
ATOM 2331 C CA . ASP A 1 291 ? 16.939 59.233 31.914 1.00 58.72 1054 ASP A CA 1
ATOM 2332 C C . ASP A 1 291 ? 17.599 57.843 31.950 1.00 58.64 1054 ASP A C 1
ATOM 2333 O O . ASP A 1 291 ? 17.134 56.929 31.256 1.00 58.02 1054 ASP A O 1
ATOM 2338 N N . ASP A 1 292 ? 18.648 57.673 32.761 1.00 58.45 1055 ASP A N 1
ATOM 2339 C CA . ASP A 1 292 ? 19.373 56.399 32.845 1.00 58.28 1055 ASP A CA 1
ATOM 2340 C C . ASP A 1 292 ? 18.626 55.334 33.662 1.00 57.76 1055 ASP A C 1
ATOM 2341 O O . ASP A 1 292 ? 18.708 54.146 33.359 1.00 57.70 1055 ASP A O 1
ATOM 2346 N N . ARG A 1 293 ? 17.901 55.766 34.689 1.00 57.00 1056 ARG A N 1
ATOM 2347 C CA . ARG A 1 293 ? 17.368 54.855 35.698 1.00 56.30 1056 ARG A CA 1
ATOM 2348 C C . ARG A 1 293 ? 16.148 54.071 35.217 1.00 55.04 1056 ARG A C 1
ATOM 2349 O O . ARG A 1 293 ? 15.575 54.347 34.162 1.00 54.63 1056 ARG A O 1
ATOM 2357 N N . LEU A 1 294 ? 15.776 53.082 36.021 1.00 53.85 1057 LEU A N 1
ATOM 2358 C CA . LEU A 1 294 ? 14.568 52.295 35.826 1.00 53.34 1057 LEU A CA 1
ATOM 2359 C C . LEU A 1 294 ? 13.880 52.213 37.180 1.00 52.90 1057 LEU A C 1
ATOM 2360 O O . LEU A 1 294 ? 14.336 51.485 38.065 1.00 51.94 1057 LEU A O 1
ATOM 2365 N N . VAL A 1 295 ? 12.772 52.939 37.332 1.00 52.73 1058 VAL A N 1
ATOM 2366 C CA . VAL A 1 295 ? 12.209 53.203 38.656 1.00 52.04 1058 VAL A CA 1
ATOM 2367 C C . VAL A 1 295 ? 11.157 52.176 39.070 1.00 51.31 1058 VAL A C 1
ATOM 2368 O O . VAL A 1 295 ? 10.269 51.834 38.297 1.00 50.77 1058 VAL A O 1
ATOM 2372 N N . LEU A 1 296 ? 11.299 51.676 40.295 1.00 51.14 1059 LEU A N 1
ATOM 2373 C CA . LEU A 1 296 ? 10.315 50.818 40.932 1.00 51.77 1059 LEU A CA 1
ATOM 2374 C C . LEU A 1 296 ? 9.538 51.652 41.966 1.00 52.55 1059 LEU A C 1
ATOM 2375 O O . LEU A 1 296 ? 10.048 51.923 43.059 1.00 52.31 1059 LEU A O 1
ATOM 2380 N N . ARG A 1 297 ? 8.320 52.069 41.598 1.00 52.95 1060 ARG A N 1
ATOM 2381 C CA . ARG A 1 297 ? 7.457 52.903 42.454 1.00 53.31 1060 ARG A CA 1
ATOM 2382 C C . ARG A 1 297 ? 5.953 52.708 42.154 1.00 53.50 1060 ARG A C 1
ATOM 2383 O O . ARG A 1 297 ? 5.579 51.845 41.356 1.00 52.93 1060 ARG A O 1
ATOM 2391 N N . CYS A 1 298 ? 5.094 53.502 42.802 1.00 54.33 1061 CYS A N 1
ATOM 2392 C CA . CYS A 1 298 ? 3.635 53.403 42.609 1.00 54.47 1061 CYS A CA 1
ATOM 2393 C C . CYS A 1 298 ? 3.023 54.696 42.064 1.00 54.20 1061 CYS A C 1
ATOM 2394 O O . CYS A 1 298 ? 3.733 55.639 41.711 1.00 53.64 1061 CYS A O 1
ATOM 2397 N N . THR A 1 312 ? -1.263 52.211 46.830 1.00 54.66 1075 THR A N 1
ATOM 2398 C CA . THR A 1 312 ? -1.374 50.804 47.198 1.00 54.46 1075 THR A CA 1
ATOM 2399 C C . THR A 1 312 ? -1.123 49.853 46.023 1.00 54.20 1075 THR A C 1
ATOM 2400 O O . THR A 1 312 ? -1.022 48.649 46.239 1.00 54.43 1075 THR A O 1
ATOM 2404 N N . PHE A 1 313 ? -1.018 50.386 44.800 1.00 53.82 1076 PHE A N 1
ATOM 2405 C CA . PHE A 1 313 ? -0.826 49.572 43.581 1.00 53.88 1076 PHE A CA 1
ATOM 2406 C C . PHE A 1 313 ? 0.657 49.198 43.358 1.00 53.20 1076 PHE A C 1
ATOM 2407 O O . PHE A 1 313 ? 1.463 50.055 42.982 1.00 52.64 1076 PHE A O 1
ATOM 2415 N N . SER A 1 314 ? 1.001 47.923 43.551 1.00 52.37 1077 SER A N 1
ATOM 2416 C CA . SER A 1 314 ? 2.388 47.459 43.415 1.00 51.84 1077 SER A CA 1
ATOM 2417 C C . SER A 1 314 ? 2.872 47.450 41.955 1.00 51.57 1077 SER A C 1
ATOM 2418 O O . SER A 1 314 ? 2.128 47.047 41.058 1.00 51.19 1077 SER A O 1
ATOM 2421 N N . PRO A 1 315 ? 4.115 47.883 41.713 1.00 51.54 1078 PRO A N 1
ATOM 2422 C CA . PRO A 1 315 ? 4.738 47.749 40.381 1.00 51.16 1078 PRO A CA 1
ATOM 2423 C C . PRO A 1 315 ? 5.243 46.334 40.096 1.00 50.04 1078 PRO A C 1
ATOM 2424 O O . PRO A 1 315 ? 5.589 46.056 38.964 1.00 49.77 1078 PRO A O 1
ATOM 2428 N N . VAL A 1 316 ? 5.293 45.479 41.114 1.00 50.15 1079 VAL A N 1
ATOM 2429 C CA . VAL A 1 316 ? 5.571 44.056 40.946 1.00 50.93 1079 VAL A CA 1
ATOM 2430 C C . VAL A 1 316 ? 4.275 43.277 41.111 1.00 51.49 1079 VAL A C 1
ATOM 2431 O O . VAL A 1 316 ? 3.673 43.280 42.191 1.00 51.00 1079 VAL A O 1
ATOM 2435 N N . ILE A 1 317 ? 3.877 42.591 40.044 1.00 52.08 1080 ILE A N 1
ATOM 2436 C CA . ILE A 1 317 ? 2.688 41.755 40.045 1.00 53.05 1080 ILE A CA 1
ATOM 2437 C C . ILE A 1 317 ? 3.072 40.278 40.041 1.00 53.30 1080 ILE A C 1
ATOM 2438 O O . ILE A 1 317 ? 3.627 39.781 39.070 1.00 54.02 1080 ILE A O 1
ATOM 2443 N N . LYS A 1 318 ? 2.762 39.576 41.118 1.00 54.15 1081 LYS A N 1
ATOM 2444 C CA . LYS A 1 318 ? 3.039 38.148 41.200 1.00 55.19 1081 LYS A CA 1
ATOM 2445 C C . LYS A 1 318 ? 2.179 37.374 40.195 1.00 56.10 1081 LYS A C 1
ATOM 2446 O O . LYS A 1 318 ? 0.956 37.425 40.250 1.00 56.41 1081 LYS A O 1
ATOM 2452 N N . LEU A 1 319 ? 2.828 36.671 39.268 1.00 56.97 1082 LEU A N 1
ATOM 2453 C CA . LEU A 1 319 ? 2.127 35.911 38.223 1.00 57.35 1082 LEU A CA 1
ATOM 2454 C C . LEU A 1 319 ? 1.264 34.765 38.769 1.00 57.37 1082 LEU A C 1
ATOM 2455 O O . LEU A 1 319 ? 0.363 34.278 38.081 1.00 57.66 1082 LEU A O 1
ATOM 2460 N N . SER A 1 320 ? 1.546 34.341 39.998 1.00 57.33 1083 SER A N 1
ATOM 2461 C CA . SER A 1 320 ? 0.796 33.276 40.660 1.00 57.36 1083 SER A CA 1
ATOM 2462 C C . SER A 1 320 ? -0.685 33.621 40.869 1.00 58.18 1083 SER A C 1
ATOM 2463 O O . SER A 1 320 ? -1.505 32.738 41.120 1.00 58.11 1083 SER A O 1
ATOM 2466 N N . THR A 1 321 ? -1.006 34.907 40.772 1.00 58.99 1084 THR A N 1
ATOM 2467 C CA . THR A 1 321 ? -2.333 35.427 41.057 1.00 59.77 1084 THR A CA 1
ATOM 2468 C C . THR A 1 321 ? -2.992 36.072 39.841 1.00 60.47 1084 THR A C 1
ATOM 2469 O O . THR A 1 321 ? -4.100 36.578 39.945 1.00 60.93 1084 THR A O 1
ATOM 2473 N N . VAL A 1 322 ? -2.319 36.061 38.694 1.00 61.46 1085 VAL A N 1
ATOM 2474 C CA . VAL A 1 322 ? -2.753 36.868 37.559 1.00 62.05 1085 VAL A CA 1
ATOM 2475 C C . VAL A 1 322 ? -3.795 36.170 36.696 1.00 62.48 1085 VAL A C 1
ATOM 2476 O O . VAL A 1 322 ? -3.745 34.957 36.479 1.00 62.16 1085 VAL A O 1
ATOM 2480 N N . LEU A 1 323 ? -4.754 36.973 36.244 1.00 62.95 1086 LEU A N 1
ATOM 2481 C CA . LEU A 1 323 ? -5.652 36.632 35.155 1.00 63.48 1086 LEU A CA 1
ATOM 2482 C C . LEU A 1 323 ? -5.531 37.759 34.144 1.00 63.58 1086 LEU A C 1
ATOM 2483 O O . LEU A 1 323 ? -5.417 38.924 34.511 1.00 63.15 1086 LEU A O 1
ATOM 2488 N N . VAL A 1 324 ? -5.537 37.412 32.868 1.00 64.60 1087 VAL A N 1
ATOM 2489 C CA . VAL A 1 324 ? -5.420 38.417 31.810 1.00 65.36 1087 VAL A CA 1
ATOM 2490 C C . VAL A 1 324 ? -6.637 38.316 30.902 1.00 65.72 1087 VAL A C 1
ATOM 2491 O O . VAL A 1 324 ? -7.186 37.235 30.735 1.00 65.65 1087 VAL A O 1
ATOM 2495 N N . ARG A 1 325 ? -7.058 39.450 30.348 1.00 66.00 1088 ARG A N 1
ATOM 2496 C CA . ARG A 1 325 ? -8.157 39.500 29.389 1.00 66.27 1088 ARG A CA 1
ATOM 2497 C C . ARG A 1 325 ? -7.948 40.671 28.436 1.00 67.32 1088 ARG A C 1
ATOM 2498 O O . ARG A 1 325 ? -7.604 41.767 28.868 1.00 67.70 1088 ARG A O 1
ATOM 2506 N N . GLN A 1 326 ? -8.166 40.437 27.144 1.00 68.24 1089 GLN A N 1
ATOM 2507 C CA . GLN A 1 326 ? -8.189 41.513 26.156 1.00 69.20 1089 GLN A CA 1
ATOM 2508 C C . GLN A 1 326 ? -9.304 42.507 26.505 1.00 69.50 1089 GLN A C 1
ATOM 2509 O O . GLN A 1 326 ? -10.255 42.162 27.222 1.00 70.31 1089 GLN A O 1
ATOM 2515 N N . VAL A 1 327 ? -9.170 43.739 26.018 1.00 70.08 1090 VAL A N 1
ATOM 2516 C CA . VAL A 1 327 ? -10.156 44.798 26.251 1.00 70.63 1090 VAL A CA 1
ATOM 2517 C C . VAL A 1 327 ? -10.951 45.101 24.967 1.00 71.05 1090 VAL A C 1
ATOM 2518 O O . VAL A 1 327 ? -10.368 45.461 23.934 1.00 70.96 1090 VAL A O 1
ATOM 2522 N N . ALA A 1 328 ? -12.281 44.953 25.052 1.00 71.41 1091 ALA A N 1
ATOM 2523 C CA . ALA A 1 328 ? -13.182 45.183 23.916 1.00 71.30 1091 ALA A CA 1
ATOM 2524 C C . ALA A 1 328 ? -13.198 46.649 23.449 1.00 70.68 1091 ALA A C 1
ATOM 2525 O O . ALA A 1 328 ? -13.069 46.926 22.256 1.00 70.80 1091 ALA A O 1
ATOM 2527 N N . THR A 1 329 ? -13.352 47.573 24.397 1.00 70.54 1092 THR A N 1
ATOM 2528 C CA . THR A 1 329 ? -13.364 49.014 24.113 1.00 70.57 1092 THR A CA 1
ATOM 2529 C C . THR A 1 329 ? -11.964 49.522 23.787 1.00 70.61 1092 THR A C 1
ATOM 2530 O O . THR A 1 329 ? -11.511 49.442 22.645 1.00 70.78 1092 THR A O 1
ATOM 2534 N N . ASN A 1 331 ? -9.157 49.680 23.860 1.00 66.45 1094 ASN A N 1
ATOM 2535 C CA . ASN A 1 331 ? -8.060 49.592 22.908 1.00 66.65 1094 ASN A CA 1
ATOM 2536 C C . ASN A 1 331 ? -7.524 48.165 22.828 1.00 65.97 1094 ASN A C 1
ATOM 2537 O O . ASN A 1 331 ? -8.091 47.245 23.431 1.00 64.63 1094 ASN A O 1
ATOM 2542 N N . LYS A 1 332 ? -6.422 47.988 22.087 1.00 65.95 1095 LYS A N 1
ATOM 2543 C CA 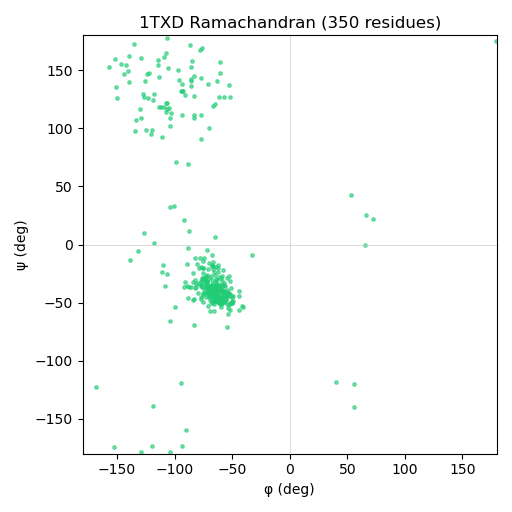. LYS A 1 332 ? -5.702 46.712 22.075 1.00 65.47 1095 LYS A CA 1
ATOM 2544 C C . LYS A 1 332 ? -4.680 46.744 23.219 1.00 65.02 1095 LYS A C 1
ATOM 2545 O O . LYS A 1 332 ? -3.431 46.829 23.046 1.00 65.12 1095 LYS A O 1
ATOM 2551 N N . ALA A 1 333 ? -5.296 46.711 24.397 1.00 63.88 1096 ALA A N 1
ATOM 2552 C CA . ALA A 1 333 ? -4.673 46.735 25.694 1.00 64.26 1096 ALA A CA 1
ATOM 2553 C C . ALA A 1 333 ? -5.087 45.445 26.383 1.00 64.27 1096 ALA A C 1
ATOM 2554 O O . ALA A 1 333 ? -5.723 44.581 25.783 1.00 65.38 1096 ALA A O 1
ATOM 2556 N N . LEU A 1 334 ? -4.729 45.323 27.651 1.00 64.01 1097 LEU A N 1
ATOM 2557 C CA . LEU A 1 334 ? -5.051 44.142 28.426 1.00 63.63 1097 LEU A CA 1
ATOM 2558 C C . LEU A 1 334 ? -5.388 44.583 29.831 1.00 63.67 1097 LEU A C 1
ATOM 2559 O O . LEU A 1 334 ? -4.953 45.641 30.286 1.00 63.38 1097 LEU A O 1
ATOM 2564 N N . PHE A 1 335 ? -6.179 43.765 30.508 1.00 63.47 1098 PHE A N 1
ATOM 2565 C CA . PHE A 1 335 ? -6.402 43.923 31.924 1.00 63.81 1098 PHE A CA 1
ATOM 2566 C C . PHE A 1 335 ? -5.549 42.853 32.559 1.00 63.07 1098 PHE A C 1
ATOM 2567 O O . PHE A 1 335 ? -5.766 41.663 32.350 1.00 63.53 1098 PHE A O 1
ATOM 2575 N N . VAL A 1 336 ? -4.532 43.279 33.283 1.00 61.98 1099 VAL A N 1
ATOM 2576 C CA . VAL A 1 336 ? -3.807 42.365 34.119 1.00 61.22 1099 VAL A CA 1
ATOM 2577 C C . VAL A 1 336 ? -4.493 42.515 35.446 1.00 60.39 1099 VAL A C 1
ATOM 2578 O O . VAL A 1 336 ? -4.726 43.624 35.905 1.00 59.87 1099 VAL A O 1
ATOM 2582 N N . ILE A 1 337 ? -4.819 41.388 36.056 1.00 60.23 1100 ILE A N 1
ATOM 2583 C CA . ILE A 1 337 ? -5.668 41.367 37.212 1.00 60.37 1100 ILE A CA 1
ATOM 2584 C C . ILE A 1 337 ? -4.993 40.553 38.290 1.00 60.79 1100 ILE A C 1
ATOM 2585 O O . ILE A 1 337 ? -4.913 39.333 38.173 1.00 61.12 1100 ILE A O 1
ATOM 2590 N N . SER A 1 338 ? -4.526 41.218 39.345 1.00 61.09 1101 SER A N 1
ATOM 2591 C CA . SER A 1 338 ? -3.879 40.524 40.458 1.00 61.35 1101 SER A CA 1
ATOM 2592 C C . SER A 1 338 ? -4.857 40.210 41.588 1.00 61.71 1101 SER A C 1
ATOM 2593 O O . SER A 1 338 ? -5.599 41.077 42.031 1.00 61.77 1101 SER A O 1
ATOM 2596 N N . MET A 1 339 ? -4.813 38.964 42.058 1.00 62.48 1102 MET A N 1
ATOM 2597 C CA . MET A 1 339 ? -5.708 38.444 43.088 1.00 63.20 1102 MET A CA 1
ATOM 2598 C C . MET A 1 339 ? -5.012 38.271 44.443 1.00 63.07 1102 MET A C 1
ATOM 2599 O O . MET A 1 339 ? -4.074 37.481 44.566 1.00 63.32 1102 MET A O 1
ATOM 2604 N N . SER A 1 340 ? -5.468 39.015 45.450 1.00 62.26 1103 SER A N 1
ATOM 2605 C CA . SER A 1 340 ? -5.070 38.766 46.833 1.00 61.91 1103 SER A CA 1
ATOM 2606 C C . SER A 1 340 ? -6.245 38.132 47.566 1.00 61.95 1103 SER A C 1
ATOM 2607 O O . SER A 1 340 ? -7.321 37.941 46.987 1.00 62.22 1103 SER A O 1
ATOM 2610 N N . ASP A 1 341 ? -6.035 37.803 48.837 1.00 61.83 1104 ASP A N 1
ATOM 2611 C CA . ASP A 1 341 ? -7.107 37.304 49.699 1.00 61.91 1104 ASP A CA 1
ATOM 2612 C C . ASP A 1 341 ? -8.176 38.372 49.992 1.00 61.99 1104 ASP A C 1
ATOM 2613 O O . ASP A 1 341 ? -9.216 38.059 50.575 1.00 61.68 1104 ASP A O 1
ATOM 2618 N N . ASN A 1 342 ? -7.912 39.622 49.599 1.00 62.17 1105 ASN A N 1
ATOM 2619 C CA . ASN A 1 342 ? -8.900 40.700 49.680 1.00 62.41 1105 ASN A CA 1
ATOM 2620 C C . ASN A 1 342 ? -9.830 40.672 48.470 1.00 62.29 1105 ASN A C 1
ATOM 2621 O O . ASN A 1 342 ? -11.011 40.356 48.594 1.00 62.45 1105 ASN A O 1
ATOM 2626 N N . GLY A 1 343 ? -9.280 41.002 47.306 1.00 62.32 1106 GLY A N 1
ATOM 2627 C CA . GLY A 1 343 ? -10.038 41.046 46.072 1.00 62.23 1106 GLY A CA 1
ATOM 2628 C C . GLY A 1 343 ? -9.112 41.171 44.874 1.00 62.58 1106 GLY A C 1
ATOM 2629 O O . GLY A 1 343 ? -8.210 40.345 44.688 1.00 63.31 1106 GLY A O 1
ATOM 2630 N N . ALA A 1 344 ? -9.312 42.216 44.074 1.00 61.92 1107 ALA A N 1
ATOM 2631 C CA . ALA A 1 344 ? -8.550 42.394 42.849 1.00 61.47 1107 ALA A CA 1
ATOM 2632 C C . ALA A 1 344 ? -8.140 43.845 42.606 1.00 61.25 1107 ALA A C 1
ATOM 2633 O O . ALA A 1 344 ? -8.903 44.775 42.859 1.00 61.14 1107 ALA A O 1
ATOM 2635 N N . GLN A 1 345 ? -6.909 44.020 42.132 1.00 60.69 1108 GLN A N 1
ATOM 2636 C CA . GLN A 1 345 ? -6.464 45.279 41.559 1.00 60.03 1108 GLN A CA 1
ATOM 2637 C C . GLN A 1 345 ? -6.416 45.040 40.057 1.00 59.48 1108 GLN A C 1
ATOM 2638 O O . GLN A 1 345 ? -6.247 43.906 39.618 1.00 59.42 1108 GLN A O 1
ATOM 2644 N N . ILE A 1 346 ? -6.599 46.092 39.270 1.00 59.10 1109 ILE A N 1
ATOM 2645 C CA . ILE A 1 346 ? -6.583 45.969 37.814 1.00 58.90 1109 ILE A CA 1
ATOM 2646 C C . ILE A 1 346 ? -5.590 46.961 37.229 1.00 58.32 1109 ILE A C 1
ATOM 2647 O O . ILE A 1 346 ? -5.628 48.155 37.525 1.00 57.70 1109 ILE A O 1
ATOM 2652 N N . TYR A 1 347 ? -4.686 46.440 36.411 1.00 58.27 1110 TYR A N 1
ATOM 2653 C CA . TYR A 1 347 ? -3.773 47.258 35.648 1.00 58.06 1110 TYR A CA 1
ATOM 2654 C C . TYR A 1 347 ? -4.254 47.192 34.219 1.00 58.66 1110 TYR A C 1
ATOM 2655 O O . TYR A 1 347 ? -4.367 46.106 33.661 1.00 58.62 1110 TYR A O 1
ATOM 2664 N N . GLU A 1 348 ? -4.567 48.350 33.645 1.00 59.71 1111 GLU A N 1
ATOM 2665 C CA . GLU A 1 348 ? -4.811 48.465 32.211 1.00 60.20 1111 GLU A CA 1
ATOM 2666 C C . GLU A 1 348 ? -3.495 48.874 31.542 1.00 60.98 1111 GLU A C 1
ATOM 2667 O O . GLU A 1 348 ? -3.005 49.982 31.757 1.00 61.09 1111 GLU A O 1
ATOM 2673 N N . LEU A 1 349 ? -2.919 47.963 30.755 1.00 61.82 1112 LEU A N 1
ATOM 2674 C CA . LEU A 1 349 ? -1.640 48.186 30.075 1.00 62.31 1112 LEU A CA 1
ATOM 2675 C C . LEU A 1 349 ? -1.807 48.108 28.560 1.00 63.11 1112 LEU A C 1
ATOM 2676 O O . LEU A 1 349 ? -2.276 47.103 28.037 1.00 62.98 1112 LEU A O 1
ATOM 2681 N N . VAL A 1 350 ? -1.395 49.165 27.866 1.00 64.10 1113 VAL A N 1
ATOM 2682 C CA . VAL A 1 350 ? -1.637 49.318 26.434 1.00 65.02 1113 VAL A CA 1
ATOM 2683 C C . VAL A 1 350 ? -0.3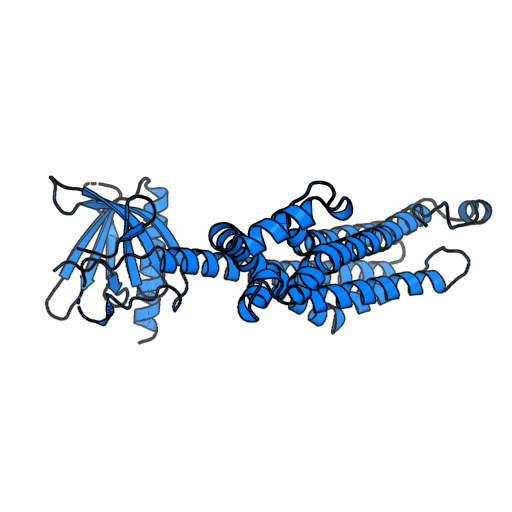44 49.229 25.631 1.00 66.19 1113 VAL A C 1
ATOM 2684 O O . VAL A 1 350 ? 0.540 50.062 25.799 1.00 66.11 1113 VAL A O 1
ATOM 2688 N N . ALA A 1 351 ? -0.253 48.235 24.747 1.00 67.63 1114 ALA A N 1
ATOM 2689 C CA . ALA A 1 351 ? 0.903 48.085 23.866 1.00 69.12 1114 ALA A CA 1
ATOM 2690 C C . ALA A 1 351 ? 0.715 48.918 22.608 1.00 70.00 1114 ALA A C 1
ATOM 2691 O O . ALA A 1 351 ? -0.365 49.459 22.361 1.00 69.32 1114 ALA A O 1
ATOM 2693 N N . GLN A 1 352 ? 1.773 48.989 21.809 1.00 70.76 1115 GLN A N 1
ATOM 2694 C CA . GLN A 1 352 ? 1.837 49.900 20.665 1.00 72.08 1115 GLN A CA 1
ATOM 2695 C C . GLN A 1 352 ? 1.169 49.332 19.408 1.00 73.67 1115 GLN A C 1
ATOM 2696 O O . GLN A 1 352 ? 0.771 50.094 18.523 1.00 74.48 1115 GLN A O 1
ATOM 2702 N N . THR A 1 353 ? 1.072 48.007 19.315 1.00 74.95 1116 THR A N 1
ATOM 2703 C CA . THR A 1 353 ? 0.375 47.361 18.198 1.00 76.00 1116 THR A CA 1
ATOM 2704 C C . THR A 1 353 ? -0.442 46.166 18.671 1.00 77.12 1116 THR A C 1
ATOM 2705 O O . THR A 1 353 ? -0.230 45.642 19.764 1.00 76.40 1116 THR A O 1
ATOM 2709 N N . VAL A 1 354 ? -1.383 45.741 17.833 1.00 78.69 1117 VAL A N 1
ATOM 2710 C CA . VAL A 1 354 ? -2.156 44.536 18.106 1.00 79.72 1117 VAL A CA 1
ATOM 2711 C C . VAL A 1 354 ? -1.217 43.334 18.191 1.00 80.60 1117 VAL A C 1
ATOM 2712 O O . VAL A 1 354 ? -1.319 42.512 19.096 1.00 80.97 1117 VAL A O 1
ATOM 2716 N N . SER A 1 355 ? -0.288 43.247 17.252 1.00 81.85 1118 SER A N 1
ATOM 2717 C CA . SER A 1 355 ? 0.580 42.082 17.169 1.00 82.48 1118 SER A CA 1
ATOM 2718 C C . SER A 1 355 ? 1.352 41.823 18.469 1.00 82.43 1118 SER A C 1
ATOM 2719 O O . SER A 1 355 ? 1.391 40.685 18.941 1.00 82.52 1118 SER A O 1
ATOM 2722 N N . GLU A 1 356 ? 1.924 42.872 19.063 1.00 82.14 1119 GLU A N 1
ATOM 2723 C CA . GLU A 1 356 ? 2.742 42.716 20.271 1.00 81.63 1119 GLU A CA 1
ATOM 2724 C C . GLU A 1 356 ? 1.944 42.385 21.535 1.00 80.89 1119 GLU A C 1
ATOM 2725 O O . GLU A 1 356 ? 2.416 41.610 22.359 1.00 80.61 1119 GLU A O 1
ATOM 2731 N N . LYS A 1 357 ? 0.750 42.959 21.696 1.00 80.11 1120 LYS A N 1
ATOM 2732 C CA . LYS A 1 357 ? -0.077 42.648 22.864 1.00 79.34 1120 LYS A CA 1
ATOM 2733 C C . LYS A 1 357 ? -0.586 41.207 22.843 1.00 78.51 1120 LYS A C 1
ATOM 2734 O O . LYS A 1 357 ? -0.995 40.692 23.881 1.00 77.67 1120 LYS A O 1
ATOM 2740 N N . THR A 1 358 ? -0.565 40.559 21.677 1.00 77.43 1121 THR A N 1
ATOM 2741 C CA . THR A 1 358 ? -0.962 39.150 21.602 1.00 77.02 1121 THR A CA 1
ATOM 2742 C C . THR A 1 358 ? 0.190 38.275 22.072 1.00 75.22 1121 THR A C 1
ATOM 2743 O O . THR A 1 358 ? -0.037 37.223 22.663 1.00 75.11 1121 THR A O 1
ATOM 2747 N N . VAL A 1 359 ? 1.418 38.716 21.807 1.00 73.75 1122 VAL A N 1
ATOM 2748 C CA . VAL A 1 359 ? 2.610 38.108 22.399 1.00 71.90 1122 VAL A CA 1
ATOM 2749 C C . VAL A 1 359 ? 2.599 38.314 23.926 1.00 69.73 1122 VAL A C 1
ATOM 2750 O O . VAL A 1 359 ? 2.769 37.359 24.683 1.00 69.03 1122 VAL A O 1
ATOM 2754 N N . TRP A 1 360 ? 2.356 39.542 24.378 1.00 67.47 1123 TRP A N 1
ATOM 2755 C CA . TRP A 1 360 ? 2.329 39.836 25.812 1.00 66.19 1123 TRP A CA 1
ATOM 2756 C C . TRP A 1 360 ? 1.300 38.961 26.520 1.00 65.99 1123 TRP A C 1
ATOM 2757 O O . TRP A 1 360 ? 1.604 38.351 27.545 1.00 65.08 1123 TRP A O 1
ATOM 2768 N N . GLN A 1 361 ? 0.087 38.899 25.962 1.00 65.94 1124 GLN A N 1
ATOM 2769 C CA . GLN A 1 361 ? -0.982 38.091 26.541 1.00 65.86 1124 GLN A CA 1
ATOM 2770 C C . GLN A 1 361 ? -0.568 36.633 26.543 1.00 65.37 1124 GLN A C 1
ATOM 2771 O O . GLN A 1 361 ? -0.675 35.961 27.561 1.00 66.04 1124 GLN A O 1
ATOM 2777 N N . ASP A 1 362 ? -0.097 36.146 25.404 1.00 64.94 1125 ASP A N 1
ATOM 2778 C CA . ASP A 1 362 ? 0.220 34.729 25.264 1.00 65.47 1125 ASP A CA 1
ATOM 2779 C C . ASP A 1 362 ? 1.323 34.307 26.232 1.00 65.40 1125 ASP A C 1
ATOM 2780 O O . ASP A 1 362 ? 1.262 33.216 26.803 1.00 65.34 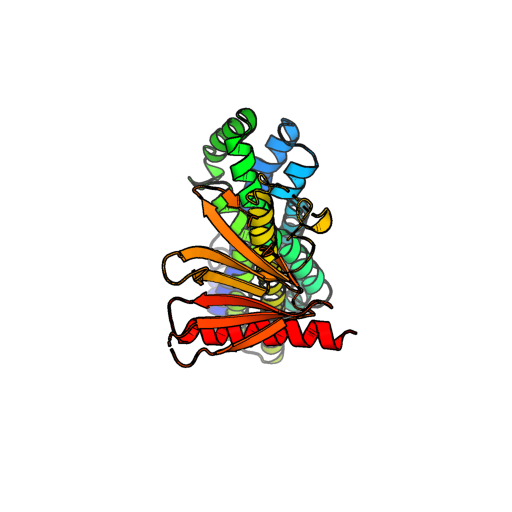1125 ASP A O 1
ATOM 2785 N N . LEU A 1 363 ? 2.315 35.177 26.426 1.00 65.08 1126 LEU A N 1
ATOM 2786 C CA . LEU A 1 363 ? 3.453 34.848 27.267 1.00 64.80 1126 LEU A CA 1
ATOM 2787 C C . LEU A 1 363 ? 3.140 35.003 28.748 1.00 64.19 1126 LEU A C 1
ATOM 2788 O O . LEU A 1 363 ? 3.534 34.154 29.536 1.00 64.07 1126 LEU A O 1
ATOM 2793 N N . ILE A 1 364 ? 2.430 36.062 29.132 1.00 63.61 1127 ILE A N 1
ATOM 2794 C CA . ILE A 1 364 ? 2.074 36.242 30.540 1.00 63.80 1127 ILE A CA 1
ATOM 2795 C C . ILE A 1 364 ? 1.285 35.025 31.025 1.00 64.63 1127 ILE A C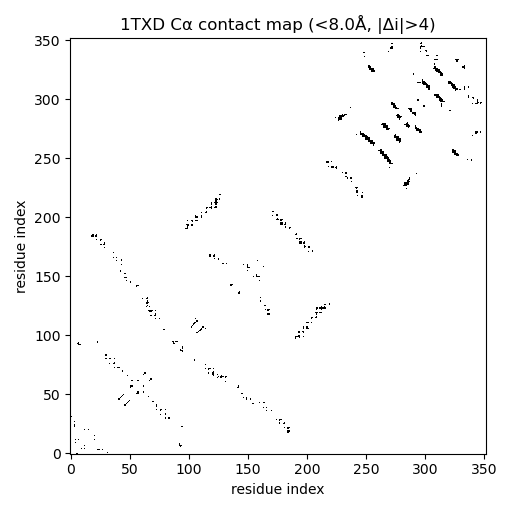 1
ATOM 2796 O O . ILE A 1 364 ? 1.551 34.498 32.097 1.00 64.25 1127 ILE A O 1
ATOM 2801 N N . CYS A 1 365 ? 0.325 34.582 30.214 1.00 66.18 1128 CYS A N 1
ATOM 2802 C CA . CYS A 1 365 ? -0.501 33.410 30.513 1.00 66.86 1128 CYS A CA 1
ATOM 2803 C C . CYS A 1 365 ? 0.298 32.105 30.520 1.00 67.76 1128 CYS A C 1
ATOM 2804 O O . CYS A 1 365 ? 0.018 31.209 31.308 1.00 67.85 1128 CYS A O 1
ATOM 2807 N N . ARG A 1 366 ? 1.281 31.996 29.633 1.00 69.05 1129 ARG A N 1
ATOM 2808 C CA . ARG A 1 366 ? 2.181 30.844 29.632 1.00 70.35 1129 ARG A CA 1
ATOM 2809 C C . ARG A 1 366 ? 2.926 30.755 30.966 1.00 70.11 1129 ARG A C 1
ATOM 2810 O O . ARG A 1 366 ? 2.969 29.694 31.590 1.00 70.32 1129 ARG A O 1
ATOM 2818 N N . MET A 1 367 ? 3.481 31.882 31.404 1.00 69.61 1130 MET A N 1
ATOM 2819 C CA . MET A 1 367 ? 4.244 31.948 32.646 1.00 69.55 1130 MET A CA 1
ATOM 2820 C C . MET A 1 367 ? 3.353 31.862 33.879 1.00 69.40 1130 MET A C 1
ATOM 2821 O O . MET A 1 367 ? 3.755 31.299 34.897 1.00 69.39 1130 MET A O 1
ATOM 2826 N N . ALA A 1 368 ? 2.144 32.410 33.776 1.00 69.10 1131 ALA A N 1
ATOM 2827 C CA . ALA A 1 368 ? 1.217 32.468 34.899 1.00 68.90 1131 ALA A CA 1
ATOM 2828 C C . ALA A 1 368 ? 0.670 31.081 35.188 1.00 68.69 1131 ALA A C 1
ATOM 2829 O O . ALA A 1 368 ? 0.527 30.689 36.346 1.00 68.74 1131 ALA A O 1
ATOM 2831 N N . ALA A 1 369 ? 0.381 30.342 34.121 1.00 68.40 1132 ALA A N 1
ATOM 2832 C CA . ALA A 1 369 ? -0.151 28.991 34.228 1.00 68.22 1132 ALA A CA 1
ATOM 2833 C C . ALA A 1 369 ? 0.938 27.987 34.591 1.00 67.76 1132 ALA A C 1
ATOM 2834 O O . ALA A 1 369 ? 0.634 26.890 35.053 1.00 67.94 1132 ALA A O 1
ATOM 2836 N N . SER A 1 370 ? 2.197 28.360 34.375 1.00 67.26 1133 SER A N 1
ATOM 2837 C CA . SER A 1 370 ? 3.332 27.508 34.731 1.00 66.82 1133 SER A CA 1
ATOM 2838 C C . SER A 1 370 ? 3.576 27.494 36.242 1.00 66.51 1133 SER A C 1
ATOM 2839 O O . SER A 1 370 ? 3.860 26.441 36.818 1.00 66.66 1133 SER A O 1
ATOM 2842 N N . VAL A 1 371 ? 3.466 28.664 36.871 1.00 65.88 1134 VAL A N 1
ATOM 2843 C CA . VAL A 1 371 ? 3.673 28.810 38.314 1.00 65.25 1134 VAL A CA 1
ATOM 2844 C C . VAL A 1 371 ? 2.513 28.181 39.100 1.00 64.02 1134 VAL A C 1
ATOM 2845 O O . VAL A 1 371 ? 2.729 27.510 40.116 1.00 63.88 1134 VAL A O 1
ATOM 2849 N N . LYS A 1 372 ? 1.290 28.403 38.616 1.00 62.58 1135 LYS A N 1
ATOM 2850 C CA . LYS A 1 372 ? 0.083 27.809 39.208 1.00 61.52 1135 LYS A CA 1
ATOM 2851 C C . LYS A 1 372 ? 0.065 26.278 39.057 1.00 59.74 1135 LYS A C 1
ATOM 2852 O O . LYS A 1 372 ? -0.592 25.574 39.833 1.00 59.56 1135 LYS A O 1
ATOM 2858 N N . GLU A 1 373 ? 0.791 25.781 38.055 1.00 57.66 1136 GLU A N 1
ATOM 2859 C CA . GLU A 1 373 ? 0.949 24.346 37.828 1.00 55.94 1136 GLU A CA 1
ATOM 2860 C C . GLU A 1 373 ? 1.919 23.719 38.833 1.00 54.46 1136 GLU A C 1
ATOM 2861 O O . GLU A 1 373 ? 1.667 22.617 39.335 1.00 54.13 1136 GLU A O 1
ATOM 2867 N N . GLN A 1 374 ? 3.021 24.419 39.118 1.00 52.59 1137 GLN A N 1
ATOM 2868 C CA . GLN A 1 374 ? 4.081 23.890 39.991 1.00 51.21 1137 GLN A CA 1
ATOM 2869 C C . GLN A 1 374 ? 3.632 23.727 41.456 1.00 50.68 1137 GLN A C 1
ATOM 2870 O O . GLN A 1 374 ? 4.277 23.015 42.230 1.00 50.44 1137 GLN A O 1
ATOM 2876 N N . SER A 1 375 ? 2.532 24.389 41.824 1.00 50.05 1138 SER A N 1
ATOM 2877 C CA . SER A 1 375 ? 1.865 24.163 43.111 1.00 49.52 1138 SER A CA 1
ATOM 2878 C C . SER A 1 375 ? 1.284 22.743 43.172 1.00 49.46 1138 SER A C 1
ATOM 2879 O O . SER A 1 375 ? 0.754 22.308 44.199 1.00 49.36 1138 SER A O 1
#

Solvent-accessible surface area: 19750 Å² total; per-residue (Å²): 123,99,88,7,74,133,68,6,63,195,134,69,27,154,70,43,129,90,29,31,35,89,4,0,74,24,0,15,88,0,2,96,37,0,38,38,12,10,144,40,0,98,23,0,12,100,10,0,58,63,128,1,47,169,96,53,21,13,43,117,52,27,34,147,64,2,5,42,20,4,122,76,0,14,108,19,0,41,32,11,7,93,81,1,80,43,8,40,156,141,50,180,65,19,13,3,82,95,0,0,101,26,0,22,85,17,0,16,40,118,20,11,90,137,4,34,99,14,0,9,70,8,4,20,22,46,27,25,2,47,55,44,6,133,20,52,56,175,132,27,90,146,1,71,86,16,1,117,102,8,33,85,50,105,89,2,138,223,86,84,2,94,56,8,4,41,40,0,35,96,14,2,43,84,3,5,106,23,0,55,67,0,6,139,58,2,85,84,97,97,9,84,109,61,0,104,106,0,1,83,31,3,88,100,3,26,92,78,0,65,84,25,25,142,78,10,74,38,100,26,97,4,78,35,24,46,157,63,29,26,45,93,85,104,140,117,123,39,118,115,16,53,0,54,168,49,82,9,59,37,44,3,58,8,45,15,73,70,62,194,111,119,87,37,105,16,35,0,0,0,0,81,53,5,0,0,3,1,38,137,105,149,115,150,1,17,8,116,88,154,88,30,5,14,2,103,0,56,40,2,89,7,140,91,6,99,139,101,84,0,6,61,1,35,20,88,67,161,156,29,62,58,95,2,39,3,26,10,130,79,84,87,46,6,60,67,0,41,64,30,2,50,139,42,6,58,52,43,90,152,166,133